Protein AF-A0A0Q8P982-F1 (afdb_monomer_lite)

Sequence (334 aa):
MTGREVDPVRELMERHRTSCEQAVDALEIAAALEDAGLGPAEAARCRHADVFSLAEELYARVPRRPPTAPVPVPPVRWQQRSWQALRSAVRHGLPAAALAGGVAVLPPVARGPLAVLCGGWLAWAAARPDGASAPDGTVLHRAGYGAGVALLVVLPVTTGGPAGAVLGVAVATAVGAVEWTTGWLRQVGWGHLGAARTMADFRARMWPALPVASALHLLATAGLGLTGLLLLTAVGPRPGGGLLYEAVHRATGPQWAGQAALALLLLPATVLLRCGRATPAVAGLLAAGTAGLLLTAAARYRPETAQLLACGSAAALLLPYAWLVLGRPGAHRR

Foldseek 3Di:
DDPPPDQLLVVVCVVCVVQLQQDPDLLSQLLVCVVVVDWCVNCVVNVHRTSSRSSNVSNVPHHHDHDPPDDPPPPCDPVNLLVQLQVQLCQQLVLLVVLLVCLVPPDPVVSVVSLVVSLQSQLVSQLDDPDPDDDDPLSVLSSLLSNLLSLLLSLLSNQVPNLSSQLSSLLSSLVSLLSSLLVVLLVQLVVLLVVDPDLVSSLVSSQVSLVVSLVSSLVSSVVSSLVSLLVVQVPDDDPPDDSSVNSVVVHDPLSSLLSSLQSLLSNLLVLCSLLVVSVLSSCLSNQLSVQLVCCCPPVVDRSSNSSNVSSNVSSVVSSVVSSVSSSRSSSNPD

Structure (mmCIF, N/CA/C/O backbone):
data_AF-A0A0Q8P982-F1
#
_entry.id   AF-A0A0Q8P982-F1
#
loop_
_atom_site.group_PDB
_atom_site.id
_atom_site.type_symbol
_atom_site.label_atom_id
_atom_site.label_alt_id
_atom_site.label_comp_id
_atom_site.label_asym_id
_atom_site.label_entity_id
_atom_site.label_seq_id
_atom_site.pdbx_PDB_ins_code
_atom_site.Cartn_x
_atom_site.Cartn_y
_atom_site.Cartn_z
_atom_site.occupancy
_atom_site.B_iso_or_equiv
_atom_site.auth_seq_id
_atom_site.auth_comp_id
_atom_site.auth_asym_id
_atom_site.auth_atom_id
_atom_site.pdbx_PDB_model_num
ATOM 1 N N . MET A 1 1 ? -48.005 17.805 34.530 1.00 39.31 1 MET A N 1
ATOM 2 C CA . MET A 1 1 ? -47.454 16.681 33.744 1.00 39.31 1 MET A CA 1
ATOM 3 C C . MET A 1 1 ? -46.020 17.030 33.388 1.00 39.31 1 MET A C 1
ATOM 5 O O . MET A 1 1 ? -45.777 17.675 32.380 1.00 39.31 1 MET A O 1
ATOM 9 N N . THR A 1 2 ? -45.086 16.733 34.287 1.00 42.59 2 THR A N 1
ATOM 10 C CA . THR A 1 2 ? -43.654 16.967 34.083 1.00 42.59 2 THR A CA 1
ATOM 11 C C . THR A 1 2 ? -43.135 15.917 33.105 1.00 42.59 2 THR A C 1
ATOM 13 O O . THR A 1 2 ? -43.269 14.719 33.349 1.00 42.59 2 THR A O 1
ATOM 16 N N . GLY A 1 3 ? -42.620 16.365 31.958 1.00 43.97 3 GLY A N 1
ATOM 17 C CA . GLY A 1 3 ? -41.983 15.492 30.980 1.00 43.97 3 GLY A CA 1
ATOM 18 C C . GLY A 1 3 ? -40.866 14.717 31.666 1.00 43.97 3 GLY A C 1
ATOM 19 O O . GLY A 1 3 ? -39.972 15.310 32.263 1.00 43.97 3 GLY A O 1
ATOM 20 N N . ARG A 1 4 ? -40.960 13.389 31.645 1.00 51.50 4 ARG A N 1
ATOM 21 C CA . ARG A 1 4 ? -39.899 12.502 32.110 1.00 51.50 4 ARG A CA 1
ATOM 22 C C . ARG A 1 4 ? -38.716 12.741 31.178 1.00 51.50 4 ARG A C 1
ATOM 24 O O . ARG A 1 4 ? -38.740 12.256 30.052 1.00 51.50 4 ARG A O 1
ATOM 31 N N . GLU A 1 5 ? -37.752 13.548 31.609 1.00 60.59 5 GLU A N 1
ATOM 32 C CA . GLU A 1 5 ? -36.465 13.679 30.930 1.00 60.59 5 GLU A CA 1
ATOM 33 C C . GLU A 1 5 ? -35.910 12.257 30.809 1.00 60.59 5 GLU A C 1
ATOM 35 O O . GLU A 1 5 ? -35.624 11.596 31.811 1.00 60.59 5 GLU A O 1
ATOM 40 N N . VAL A 1 6 ? -35.915 11.720 29.590 1.00 70.94 6 VAL A N 1
ATOM 41 C CA . VAL A 1 6 ? -35.346 10.406 29.311 1.00 70.94 6 VAL A CA 1
ATOM 42 C C . VAL A 1 6 ? -33.864 10.527 29.633 1.00 70.94 6 VAL A C 1
ATOM 44 O O . VAL A 1 6 ? -33.207 11.424 29.113 1.00 70.94 6 VAL A O 1
ATOM 47 N N . ASP A 1 7 ? -33.358 9.676 30.529 1.00 84.75 7 ASP A N 1
ATOM 48 C CA . ASP A 1 7 ? -31.933 9.644 30.851 1.00 84.75 7 ASP A CA 1
ATOM 49 C C . ASP A 1 7 ? -31.161 9.353 29.550 1.00 84.75 7 ASP A C 1
ATOM 51 O O . ASP A 1 7 ? -31.282 8.242 29.017 1.00 84.75 7 ASP A O 1
ATOM 55 N N . PRO A 1 8 ? -30.400 10.325 29.013 1.00 83.62 8 PRO A N 1
ATOM 56 C CA . PRO A 1 8 ? -29.735 10.178 27.722 1.00 83.62 8 PRO A CA 1
ATOM 57 C C . PRO A 1 8 ? -28.730 9.022 27.736 1.00 83.62 8 PRO A C 1
ATOM 59 O O . PRO A 1 8 ? -28.535 8.363 26.715 1.00 83.62 8 PRO A O 1
ATOM 62 N N . VAL A 1 9 ? -28.148 8.707 28.900 1.00 83.62 9 VAL A N 1
ATOM 63 C CA . VAL A 1 9 ? -27.255 7.554 29.061 1.00 83.62 9 VAL A CA 1
ATOM 64 C C . VAL A 1 9 ? -28.033 6.256 28.890 1.00 83.62 9 VAL A C 1
ATOM 66 O O . VAL A 1 9 ? -27.559 5.333 28.233 1.00 83.62 9 VAL A O 1
ATOM 69 N N . ARG A 1 10 ? -29.250 6.177 29.429 1.00 83.88 10 ARG A N 1
ATOM 70 C CA . ARG A 1 10 ? -30.088 4.977 29.346 1.00 83.88 10 ARG A CA 1
ATOM 71 C C . ARG A 1 10 ? -30.563 4.694 27.922 1.00 83.88 10 ARG A C 1
ATOM 73 O O . ARG A 1 10 ? -30.537 3.540 27.502 1.00 83.88 10 ARG A O 1
ATOM 80 N N . GLU A 1 11 ? -30.930 5.725 27.165 1.00 85.38 11 GLU A N 1
ATOM 81 C CA . GLU A 1 11 ? -31.255 5.581 25.738 1.00 85.38 11 GLU A CA 1
ATOM 82 C C . GLU A 1 11 ? -30.038 5.080 24.939 1.00 85.38 11 GLU A C 1
ATOM 84 O O . GLU A 1 11 ? -30.149 4.177 24.104 1.00 85.38 11 GLU A O 1
ATOM 89 N N . LEU A 1 12 ? -28.849 5.611 25.243 1.00 84.69 12 LEU A N 1
ATOM 90 C CA . LEU A 1 12 ? -27.596 5.187 24.622 1.00 84.69 12 LEU A CA 1
ATOM 91 C C . LEU A 1 12 ? -27.231 3.736 24.987 1.00 84.69 12 LEU A C 1
ATOM 93 O O . LEU A 1 12 ? -26.812 2.970 24.117 1.00 84.69 12 LEU A O 1
ATOM 97 N N . MET A 1 13 ? -27.441 3.342 26.250 1.00 85.00 13 MET A N 1
ATOM 98 C CA . MET A 1 13 ? -27.275 1.965 26.728 1.00 85.00 13 MET A CA 1
ATOM 99 C C . MET A 1 13 ? -28.175 1.002 25.965 1.00 85.00 13 MET A C 1
ATOM 101 O O . MET A 1 13 ? -27.724 -0.081 25.616 1.00 85.00 13 MET A O 1
ATOM 105 N N . GLU A 1 14 ? -29.434 1.366 25.712 1.00 83.69 14 GLU A N 1
ATOM 106 C CA . GLU A 1 14 ? -30.373 0.516 24.975 1.00 83.69 14 GLU A CA 1
ATOM 107 C C . GLU A 1 14 ? -29.972 0.388 23.502 1.00 83.69 14 GLU A C 1
ATOM 109 O O . GLU A 1 14 ? -29.945 -0.722 22.966 1.00 83.69 14 GLU A O 1
ATOM 114 N N . ARG A 1 15 ? -29.567 1.494 22.865 1.00 84.31 15 ARG A N 1
ATOM 115 C CA . ARG A 1 15 ? -29.146 1.514 21.455 1.00 84.31 15 ARG A CA 1
ATOM 116 C C . ARG A 1 15 ? -27.838 0.758 21.203 1.00 84.31 15 ARG A C 1
ATOM 118 O O . ARG A 1 15 ? -27.705 0.102 20.174 1.00 84.31 15 ARG A O 1
ATOM 125 N N . HIS A 1 16 ? -26.892 0.815 22.142 1.00 82.94 16 HIS A N 1
ATOM 126 C CA . HIS A 1 16 ? -25.577 0.163 22.043 1.00 82.94 16 HIS A CA 1
ATOM 127 C C . HIS A 1 16 ? -25.424 -1.024 23.001 1.00 82.94 16 HIS A C 1
ATOM 129 O O . HIS A 1 16 ? -24.305 -1.418 23.344 1.00 82.94 16 HIS A O 1
ATOM 135 N N . ARG A 1 17 ? -26.548 -1.620 23.421 1.00 82.31 17 ARG A N 1
ATOM 136 C CA . ARG A 1 17 ? -26.588 -2.675 24.438 1.00 82.31 17 ARG A CA 1
ATOM 137 C C . ARG A 1 17 ? -25.714 -3.863 24.078 1.00 82.31 17 ARG A C 1
ATOM 139 O O . ARG A 1 17 ? -24.930 -4.306 24.906 1.00 82.31 17 ARG A O 1
ATOM 146 N N . THR A 1 18 ? -25.818 -4.342 22.841 1.00 79.75 18 THR A N 1
ATOM 147 C CA . THR A 1 18 ? -25.052 -5.495 22.355 1.00 79.75 18 THR A CA 1
ATOM 148 C C . THR A 1 18 ? -23.550 -5.235 22.428 1.00 79.75 18 THR A C 1
ATOM 150 O O . THR A 1 18 ? -22.818 -6.065 22.959 1.00 79.75 18 THR A O 1
ATOM 153 N N . SER A 1 19 ? -23.096 -4.060 21.979 1.00 76.38 19 SER A N 1
ATOM 154 C CA . SER A 1 19 ? -21.684 -3.670 22.047 1.00 76.38 19 SER A CA 1
ATOM 155 C C . SER A 1 19 ? -21.202 -3.519 23.488 1.00 76.38 19 SER A C 1
ATOM 157 O O . SER A 1 19 ? -20.093 -3.932 23.805 1.00 76.38 19 SER A O 1
ATOM 159 N N . CYS A 1 20 ? -22.037 -2.971 24.378 1.00 80.06 20 CYS A N 1
ATOM 160 C CA . CYS A 1 20 ? -21.714 -2.880 25.797 1.00 80.06 20 CYS A CA 1
ATOM 161 C C . CYS A 1 20 ? -21.606 -4.281 26.416 1.00 80.06 20 CYS A C 1
ATOM 163 O O . CYS A 1 20 ? -20.555 -4.634 26.934 1.00 80.06 20 CYS A O 1
ATOM 165 N N . GLU A 1 21 ? -22.639 -5.119 26.331 1.00 84.38 21 GLU A N 1
ATOM 166 C CA . GLU A 1 21 ? -22.638 -6.456 26.944 1.00 84.38 21 GLU A CA 1
ATOM 167 C C . GLU A 1 21 ? -21.429 -7.306 26.511 1.00 84.38 21 GLU A C 1
ATOM 169 O O . GLU A 1 21 ? -20.895 -8.053 27.330 1.00 84.38 21 GLU A O 1
ATOM 174 N N . GLN A 1 22 ? -20.958 -7.151 25.270 1.00 77.69 22 GLN A N 1
ATOM 175 C CA . GLN A 1 22 ? -19.815 -7.888 24.721 1.00 77.69 22 GLN A CA 1
ATOM 176 C C . GLN A 1 22 ? -18.438 -7.296 25.070 1.00 77.69 22 GLN A C 1
ATOM 178 O O . GLN A 1 22 ? -17.441 -8.003 24.925 1.00 77.69 22 GLN A O 1
ATOM 183 N N . ALA A 1 23 ? -18.370 -6.035 25.508 1.00 75.81 23 ALA A N 1
ATOM 184 C CA . ALA A 1 23 ? -17.110 -5.327 25.717 1.00 75.81 23 ALA A CA 1
ATOM 185 C C . ALA A 1 23 ? -16.319 -5.853 26.926 1.00 75.81 23 ALA A C 1
ATOM 187 O O . ALA A 1 23 ? -16.872 -6.047 28.013 1.00 75.81 23 ALA A O 1
ATOM 188 N N . VAL A 1 24 ? -15.009 -6.019 26.738 1.00 67.50 24 VAL A N 1
ATOM 189 C CA . VAL A 1 24 ? -14.053 -6.486 27.757 1.00 67.50 24 VAL A CA 1
ATOM 190 C C . VAL A 1 24 ? -13.532 -5.334 28.626 1.00 67.50 24 VAL A C 1
ATOM 192 O O . VAL A 1 24 ? -13.182 -5.557 29.781 1.00 67.50 24 VAL A O 1
ATOM 195 N N . ASP A 1 25 ? -13.523 -4.099 28.115 1.00 76.00 25 ASP A N 1
ATOM 196 C CA . ASP A 1 25 ? -13.225 -2.887 28.889 1.00 76.00 25 ASP A CA 1
ATOM 197 C C . ASP A 1 25 ? -13.968 -1.644 28.367 1.00 76.00 25 ASP A C 1
ATOM 199 O O . ASP A 1 25 ? -14.634 -1.667 27.329 1.00 76.00 25 ASP A O 1
ATOM 203 N N . ALA A 1 26 ? -13.856 -0.535 29.104 1.00 82.12 26 ALA A N 1
ATOM 204 C CA . ALA A 1 26 ? -14.471 0.742 28.746 1.00 82.12 26 ALA A CA 1
ATOM 205 C C . ALA A 1 26 ? -13.938 1.331 27.426 1.00 82.12 26 ALA A C 1
ATOM 207 O O . ALA A 1 26 ? -14.656 2.047 26.731 1.00 82.12 26 ALA A O 1
ATOM 208 N N . LEU A 1 27 ? -12.704 1.014 27.027 1.00 78.50 27 LEU A N 1
ATOM 209 C CA . LEU A 1 27 ? -12.108 1.546 25.803 1.00 78.50 27 LEU A CA 1
ATOM 210 C C . LEU A 1 27 ? -12.767 0.947 24.547 1.00 78.50 27 LEU A C 1
ATOM 212 O O . LEU A 1 27 ? -12.874 1.626 23.525 1.00 78.50 27 LEU A O 1
ATOM 216 N N . GLU A 1 28 ? -13.254 -0.295 24.625 1.00 77.12 28 GLU A N 1
ATOM 217 C CA . GLU A 1 28 ? -14.048 -0.927 23.560 1.00 77.12 28 GLU A CA 1
ATOM 218 C C . GLU A 1 28 ? -15.406 -0.262 23.371 1.00 77.12 28 GLU A C 1
ATOM 220 O O . GLU A 1 28 ? -15.819 -0.019 22.235 1.00 77.12 28 GLU A O 1
ATOM 225 N N . ILE A 1 29 ? -16.073 0.090 24.472 1.00 81.56 29 ILE A N 1
ATOM 226 C CA . ILE A 1 29 ? -17.320 0.852 24.404 1.00 81.56 29 ILE A CA 1
ATOM 227 C C . ILE A 1 29 ? -17.035 2.223 23.789 1.00 81.56 29 ILE A C 1
ATOM 229 O O . ILE A 1 29 ? -17.709 2.598 22.837 1.00 81.56 29 ILE A O 1
ATOM 233 N N . ALA A 1 30 ? -15.994 2.930 24.242 1.00 83.75 30 ALA A N 1
ATOM 234 C CA . ALA A 1 30 ? -15.620 4.233 23.689 1.00 83.75 30 ALA A CA 1
ATOM 235 C C . ALA A 1 30 ? -15.372 4.171 22.171 1.00 83.75 30 ALA A C 1
ATOM 237 O O . ALA A 1 30 ? -15.898 4.995 21.426 1.00 83.75 30 ALA A O 1
ATOM 238 N N . ALA A 1 31 ? -14.635 3.161 21.698 1.00 77.56 31 ALA A N 1
ATOM 239 C CA . ALA A 1 31 ? -14.379 2.967 20.273 1.00 77.56 31 ALA A CA 1
ATOM 240 C C . ALA A 1 31 ? -15.662 2.665 19.477 1.00 77.56 31 ALA A C 1
ATOM 242 O O . ALA A 1 31 ? -15.841 3.196 18.382 1.00 77.56 31 ALA A O 1
ATOM 243 N N . ALA A 1 32 ? -16.568 1.846 20.024 1.00 80.50 32 ALA A N 1
ATOM 244 C CA . ALA A 1 32 ? -17.851 1.548 19.389 1.00 80.50 32 ALA A CA 1
ATOM 245 C C . ALA A 1 32 ? -18.756 2.788 19.295 1.00 80.50 32 ALA A C 1
ATOM 247 O O . ALA A 1 32 ? -19.458 2.961 18.299 1.00 80.50 32 ALA A O 1
ATOM 248 N N . LEU A 1 33 ? -18.720 3.661 20.306 1.00 85.00 33 LEU A N 1
ATOM 249 C CA . LEU A 1 33 ? -19.447 4.928 20.288 1.00 85.00 33 LEU A CA 1
ATOM 250 C C . LEU A 1 33 ? -18.863 5.899 19.248 1.00 85.00 33 LEU A C 1
ATOM 252 O O . LEU A 1 33 ? -19.620 6.487 18.478 1.00 85.00 33 LEU A O 1
ATOM 256 N N . GLU A 1 34 ? -17.535 6.022 19.154 1.00 83.62 34 GLU A N 1
ATOM 257 C CA . GLU A 1 34 ? -16.885 6.848 18.123 1.00 83.62 34 GLU A CA 1
ATOM 258 C C . GLU A 1 34 ? -17.173 6.344 16.698 1.00 83.62 34 GLU A C 1
ATOM 260 O O . GLU A 1 34 ? -17.420 7.144 15.795 1.00 83.62 34 GLU A O 1
ATOM 265 N N . ASP A 1 35 ? -17.177 5.023 16.476 1.00 80.88 35 ASP A N 1
ATOM 266 C CA . ASP A 1 35 ? -17.542 4.427 15.182 1.00 80.88 35 ASP A CA 1
ATOM 267 C C . ASP A 1 35 ? -19.020 4.668 14.828 1.00 80.88 35 ASP A C 1
ATOM 269 O O . ASP A 1 35 ? -19.357 4.776 13.647 1.00 80.88 35 ASP A O 1
ATOM 273 N N . ALA A 1 36 ? -19.884 4.820 15.835 1.00 80.88 36 ALA A N 1
ATOM 274 C CA . ALA A 1 36 ? -21.269 5.259 15.671 1.00 80.88 36 ALA A CA 1
ATOM 275 C C . ALA A 1 36 ? -21.411 6.783 15.471 1.00 80.88 36 ALA A C 1
ATOM 277 O O . ALA A 1 36 ? -22.526 7.276 15.299 1.00 80.88 36 ALA A O 1
ATOM 278 N N . GLY A 1 37 ? -20.300 7.528 15.465 1.00 83.19 37 GLY A N 1
ATOM 279 C CA . GLY A 1 37 ? -20.264 8.972 15.235 1.00 83.19 37 GLY A CA 1
ATOM 280 C C . GLY A 1 37 ? -20.455 9.829 16.487 1.00 83.19 37 GLY A C 1
ATOM 281 O O . GLY A 1 37 ? -20.679 11.030 16.353 1.00 83.19 37 GLY A O 1
ATOM 282 N N . LEU A 1 38 ? -20.374 9.253 17.692 1.00 85.62 38 LEU A N 1
ATOM 283 C CA . LEU A 1 38 ? -20.500 10.002 18.946 1.00 85.62 38 LEU A CA 1
ATOM 284 C C . LEU A 1 38 ? -19.170 10.677 19.299 1.00 85.62 38 LEU A C 1
ATOM 286 O O . LEU A 1 38 ? -18.131 10.020 19.374 1.00 85.62 38 LEU A O 1
ATOM 290 N N . GLY A 1 39 ? -19.208 11.991 19.526 1.00 84.06 39 GLY A N 1
ATOM 291 C CA . GLY A 1 39 ? -18.046 12.794 19.894 1.00 84.06 39 GLY A CA 1
ATOM 292 C C . GLY A 1 39 ? -18.167 13.462 21.271 1.00 84.06 39 GLY A C 1
ATOM 293 O O . GLY A 1 39 ? -19.077 13.163 22.049 1.00 84.06 39 GLY A O 1
ATOM 294 N N . PRO A 1 40 ? -17.257 14.403 21.593 1.00 82.88 40 PRO A N 1
ATOM 295 C CA . PRO A 1 40 ? -17.260 15.125 22.868 1.00 82.88 40 PRO A CA 1
ATOM 296 C C . PRO A 1 40 ? -18.552 15.912 23.126 1.00 82.88 40 PRO A C 1
ATOM 298 O O . PRO A 1 40 ? -18.988 16.021 24.268 1.00 82.88 40 PRO A O 1
ATOM 301 N N . ALA A 1 41 ? -19.193 16.435 22.075 1.00 83.56 41 ALA A N 1
ATOM 302 C CA . ALA A 1 41 ? -20.458 17.157 22.197 1.00 83.56 41 ALA A CA 1
ATOM 303 C C . ALA A 1 41 ? -21.603 16.226 22.629 1.00 83.56 41 ALA A C 1
ATOM 305 O O . ALA A 1 41 ? -22.425 16.589 23.467 1.00 83.56 41 ALA A O 1
ATOM 306 N N . GLU A 1 42 ? -21.655 15.009 22.092 1.00 86.25 42 GLU A N 1
ATOM 307 C CA . GLU A 1 42 ? -22.640 13.987 22.453 1.00 86.25 42 GLU A CA 1
ATOM 308 C C . GLU A 1 42 ? -22.375 13.431 23.859 1.00 86.25 42 GLU A C 1
ATOM 310 O O . GLU A 1 42 ? -23.319 13.235 24.627 1.00 86.25 42 GLU A O 1
ATOM 315 N N . ALA A 1 43 ? -21.104 13.271 24.240 1.00 85.25 43 ALA A N 1
ATOM 316 C CA . ALA A 1 43 ? -20.728 12.928 25.610 1.00 85.25 43 ALA A CA 1
ATOM 317 C C . ALA A 1 43 ? -21.155 14.014 26.613 1.00 85.25 43 ALA A C 1
ATOM 319 O O . ALA A 1 43 ? -21.742 13.699 27.651 1.00 85.25 43 ALA A O 1
ATOM 320 N N . ALA A 1 44 ? -20.973 15.291 26.265 1.00 87.38 44 ALA A N 1
ATOM 321 C CA . ALA A 1 44 ? -21.414 16.415 27.087 1.00 87.38 44 ALA A CA 1
ATOM 322 C C . ALA A 1 44 ? -22.944 16.459 27.254 1.00 87.38 44 ALA A C 1
ATOM 324 O O . ALA A 1 44 ? -23.427 16.761 28.345 1.00 87.38 44 ALA A O 1
ATOM 325 N N . ARG A 1 45 ? -23.725 16.080 26.225 1.00 86.75 45 ARG A N 1
ATOM 326 C CA . ARG A 1 45 ? -25.192 15.908 26.345 1.00 86.75 45 ARG A CA 1
ATOM 327 C C . ARG A 1 45 ? -25.568 14.807 27.337 1.00 86.75 45 ARG A C 1
ATOM 329 O O . ARG A 1 45 ? -26.573 14.925 28.028 1.00 86.75 45 ARG A O 1
ATOM 336 N N . CYS A 1 46 ? -24.729 13.782 27.451 1.00 83.81 46 CYS A N 1
ATOM 337 C CA . CYS A 1 46 ? -24.843 12.744 28.472 1.00 83.81 46 CYS A CA 1
ATOM 338 C C . CYS A 1 46 ? -24.237 13.162 29.826 1.00 83.81 46 CYS A C 1
ATOM 340 O O . CYS A 1 46 ? -24.126 12.324 30.712 1.00 83.81 46 CYS A O 1
ATOM 342 N N . ARG A 1 47 ? -23.838 14.432 30.010 1.00 88.19 47 ARG A N 1
ATOM 343 C CA . ARG A 1 47 ? -23.177 14.977 31.215 1.00 88.19 47 ARG A CA 1
ATOM 344 C C . ARG A 1 47 ? -21.822 14.339 31.548 1.00 88.19 47 ARG A C 1
ATOM 346 O O . ARG A 1 47 ? -21.439 14.278 32.711 1.00 88.19 47 ARG A O 1
ATOM 353 N N . HIS A 1 48 ? -21.088 13.896 30.531 1.00 87.88 48 HIS A N 1
ATOM 354 C CA . HIS A 1 48 ? -19.744 13.333 30.669 1.00 87.88 48 HIS A CA 1
ATOM 355 C C . HIS A 1 48 ? -18.708 14.220 29.973 1.00 87.88 48 HIS A C 1
ATOM 357 O O . HIS A 1 48 ? -19.005 14.851 28.960 1.00 87.88 48 HIS A O 1
ATOM 363 N N . ALA A 1 49 ? -17.491 14.280 30.524 1.00 82.81 49 ALA A N 1
ATOM 364 C CA . ALA A 1 49 ? -16.428 15.150 30.013 1.00 82.81 49 ALA A CA 1
ATOM 365 C C . ALA A 1 49 ? -15.939 14.728 28.616 1.00 82.81 49 ALA A C 1
ATOM 367 O O . ALA A 1 49 ? -15.623 15.573 27.780 1.00 82.81 49 ALA A O 1
ATOM 368 N N . ASP A 1 50 ? -15.897 13.422 28.359 1.00 84.38 50 ASP A N 1
ATOM 369 C CA . ASP A 1 50 ? -15.519 12.838 27.080 1.00 84.38 50 ASP A CA 1
ATOM 370 C C . ASP A 1 50 ? -16.215 11.486 26.841 1.00 84.38 50 ASP A C 1
ATOM 372 O O . ASP A 1 50 ? -16.874 10.916 27.717 1.00 84.38 50 ASP A O 1
ATOM 376 N N . VAL A 1 51 ? -16.076 10.974 25.613 1.00 84.50 51 VAL A N 1
ATOM 377 C CA . VAL A 1 51 ? -16.631 9.675 25.189 1.00 84.50 51 VAL A CA 1
ATOM 378 C C . VAL A 1 51 ? -16.066 8.526 26.029 1.00 84.50 51 VAL A C 1
ATOM 380 O O . VAL A 1 51 ? -16.747 7.526 26.234 1.00 84.50 51 VAL A O 1
ATOM 383 N N . PHE A 1 52 ? -14.846 8.672 26.552 1.00 83.25 52 PHE A N 1
ATOM 384 C CA . PHE A 1 52 ? -14.226 7.675 27.417 1.00 83.25 52 PHE A CA 1
ATOM 385 C C . PHE A 1 52 ? -14.907 7.605 28.788 1.00 83.25 52 PHE A C 1
ATOM 387 O O . PHE A 1 52 ? -15.284 6.523 29.216 1.00 83.25 52 PHE A O 1
ATOM 394 N N . SER A 1 53 ? -15.143 8.745 29.434 1.00 82.88 53 SER A N 1
ATOM 395 C CA . SER A 1 53 ? -15.852 8.830 30.715 1.00 82.88 53 SER A CA 1
ATOM 396 C C . SER A 1 53 ? -17.267 8.268 30.574 1.00 82.88 53 SER A C 1
ATOM 398 O O . SER A 1 53 ? -17.722 7.496 31.415 1.00 82.88 53 SER A O 1
ATOM 400 N N . LEU A 1 54 ? -17.955 8.606 29.474 1.00 87.50 54 LEU A N 1
ATOM 401 C CA . LEU A 1 54 ? -19.258 8.023 29.141 1.00 87.50 54 LEU A CA 1
ATOM 402 C C . LEU A 1 54 ? -19.160 6.501 28.996 1.00 87.50 54 LEU A C 1
ATOM 404 O O . LEU A 1 54 ? -19.993 5.763 29.512 1.00 87.50 54 LEU A O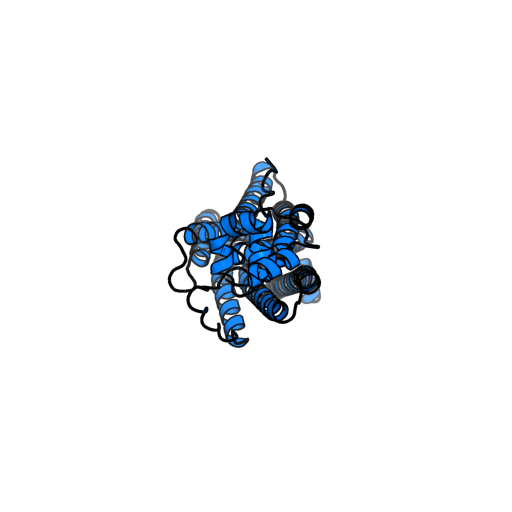 1
ATOM 408 N N . ALA A 1 55 ? -18.124 6.015 28.322 1.00 87.12 55 ALA A N 1
ATOM 409 C CA . ALA A 1 55 ? -17.884 4.595 28.156 1.00 87.12 55 ALA A CA 1
ATOM 410 C C . ALA A 1 55 ? -17.538 3.873 29.469 1.00 87.12 55 ALA A C 1
ATOM 412 O O . ALA A 1 55 ? -17.986 2.744 29.651 1.00 87.12 55 ALA A O 1
ATOM 413 N N . GLU A 1 56 ? -16.812 4.499 30.399 1.00 85.88 56 GLU A N 1
ATOM 414 C CA . GLU A 1 56 ? -16.581 3.965 31.748 1.00 85.88 56 GLU A CA 1
ATOM 415 C C . GLU A 1 56 ? -17.890 3.835 32.531 1.00 85.88 56 GLU A C 1
ATOM 417 O O . GLU A 1 56 ? -18.140 2.792 33.139 1.00 85.88 56 GLU A O 1
ATOM 422 N N . GLU A 1 57 ? -18.773 4.834 32.454 1.00 88.81 57 GLU A N 1
ATOM 423 C CA . GLU A 1 57 ? -20.099 4.756 33.072 1.00 88.81 57 GLU A CA 1
ATOM 424 C C . GLU A 1 57 ? -20.947 3.631 32.454 1.00 88.81 57 GLU A C 1
ATOM 426 O O . GLU A 1 57 ? -21.536 2.816 33.172 1.00 88.81 57 GLU A O 1
ATOM 431 N N . LEU A 1 58 ? -20.971 3.518 31.124 1.00 86.69 58 LEU A N 1
ATOM 432 C CA . LEU A 1 58 ? -21.657 2.424 30.429 1.00 86.69 58 LEU A CA 1
ATOM 433 C C . LEU A 1 58 ? -21.051 1.061 30.776 1.00 86.69 58 LEU A C 1
ATOM 435 O O . LEU A 1 58 ? -21.789 0.080 30.907 1.00 86.69 58 LEU A O 1
ATOM 439 N N . TYR A 1 59 ? -19.726 0.986 30.931 1.00 84.31 59 TYR A N 1
ATOM 440 C CA . TYR A 1 59 ? -19.002 -0.213 31.348 1.00 84.31 59 TYR A CA 1
ATOM 441 C C . TYR A 1 59 ? -19.395 -0.633 32.771 1.00 84.31 59 TYR A C 1
ATOM 443 O O . TYR A 1 59 ? -19.688 -1.804 33.005 1.00 84.31 59 TYR A O 1
ATOM 451 N N . ALA A 1 60 ? -19.510 0.322 33.694 1.00 87.44 60 ALA A N 1
ATOM 452 C CA . ALA A 1 60 ? -19.934 0.069 35.067 1.00 87.44 60 ALA A CA 1
ATOM 453 C C . ALA A 1 60 ? -21.417 -0.340 35.182 1.00 87.44 60 ALA A C 1
ATOM 455 O O . ALA A 1 60 ? -21.769 -1.125 36.061 1.00 87.44 60 ALA A O 1
ATOM 456 N N . ARG A 1 61 ? -22.296 0.174 34.306 1.00 87.44 61 ARG A N 1
ATOM 457 C CA . ARG A 1 61 ? -23.758 -0.008 34.417 1.00 87.44 61 ARG A CA 1
ATOM 458 C C . ARG A 1 61 ? -24.330 -1.226 33.684 1.00 87.44 61 ARG A C 1
ATOM 460 O O . ARG A 1 61 ? -25.318 -1.787 34.156 1.00 87.44 61 ARG A O 1
ATOM 467 N N . VAL A 1 62 ? -23.786 -1.637 32.530 1.00 84.12 62 VAL A N 1
ATOM 468 C CA . VAL A 1 62 ? -24.320 -2.807 31.790 1.00 84.12 62 VAL A CA 1
ATOM 469 C C . VAL A 1 62 ? -23.679 -4.117 32.307 1.00 84.12 62 VAL A C 1
ATOM 471 O O . VAL A 1 62 ? -22.453 -4.204 32.400 1.00 84.12 62 VAL A O 1
ATOM 474 N N . PRO A 1 63 ? -24.451 -5.168 32.641 1.00 78.44 63 PRO A N 1
ATOM 475 C CA . PRO A 1 63 ? -23.886 -6.469 33.005 1.00 78.44 63 PRO A CA 1
ATOM 476 C C . PRO A 1 63 ? -23.076 -7.059 31.845 1.00 78.44 63 PRO A C 1
ATOM 478 O O . PRO A 1 63 ? -23.589 -7.187 30.734 1.00 78.44 63 PRO A O 1
ATOM 481 N N . ARG A 1 64 ? -21.811 -7.418 32.086 1.00 78.31 64 ARG A N 1
ATOM 482 C CA . ARG A 1 64 ? -20.935 -7.961 31.040 1.00 78.31 64 ARG A CA 1
ATOM 483 C C . ARG A 1 64 ? -21.254 -9.428 30.755 1.00 78.31 64 ARG A C 1
ATOM 485 O O . ARG A 1 64 ? -21.343 -10.251 31.664 1.00 78.31 64 ARG A O 1
ATOM 492 N N . ARG A 1 65 ? -21.381 -9.751 29.473 1.00 74.62 65 ARG A N 1
ATOM 493 C CA . ARG A 1 65 ? -21.434 -11.103 28.910 1.00 74.62 65 ARG A CA 1
ATOM 494 C C . ARG A 1 65 ? -20.474 -11.152 27.723 1.00 74.62 65 ARG A C 1
ATOM 496 O O . ARG A 1 65 ? -20.928 -11.283 26.582 1.00 74.62 65 ARG A O 1
ATOM 503 N N . PRO A 1 66 ? -19.160 -10.993 27.966 1.00 64.00 66 PRO A N 1
ATOM 504 C CA . PRO A 1 66 ? -18.204 -11.073 26.883 1.00 64.00 66 PRO A CA 1
ATOM 505 C C . PRO A 1 66 ? -18.361 -12.455 2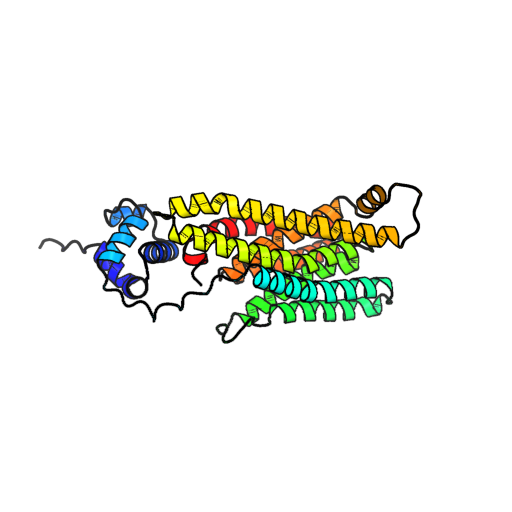6.232 1.00 64.00 66 PRO A C 1
ATOM 507 O O . PRO A 1 66 ? -18.500 -13.451 26.957 1.00 64.00 66 PRO A O 1
ATOM 510 N N . PRO A 1 67 ? -18.389 -12.548 24.889 1.00 61.50 67 PRO A N 1
ATOM 511 C CA . PRO A 1 67 ? -18.269 -13.842 24.233 1.00 61.50 67 PRO A CA 1
ATOM 512 C C . PRO A 1 67 ? -17.017 -14.526 24.788 1.00 61.50 67 PRO A C 1
ATOM 514 O O . PRO A 1 67 ? -16.039 -13.839 25.090 1.00 61.50 67 PRO A O 1
ATOM 517 N N . THR A 1 68 ? -17.098 -15.845 24.996 1.00 54.72 68 THR A N 1
ATOM 518 C CA . THR A 1 68 ? -16.087 -16.699 25.640 1.00 54.72 68 THR A CA 1
ATOM 519 C C . THR A 1 68 ? -14.692 -16.112 25.472 1.00 54.72 68 THR A C 1
ATOM 521 O O . THR A 1 68 ? -14.261 -15.947 24.330 1.00 54.72 68 THR A O 1
ATOM 524 N N . ALA A 1 69 ? -14.057 -15.731 26.592 1.00 51.41 69 ALA A N 1
ATOM 525 C CA . ALA A 1 69 ? -12.846 -14.914 26.606 1.00 51.41 69 ALA A CA 1
ATOM 526 C C . ALA A 1 69 ? -11.900 -15.331 25.468 1.00 51.41 69 ALA A C 1
ATOM 528 O O . ALA A 1 69 ? -11.575 -16.523 25.380 1.00 5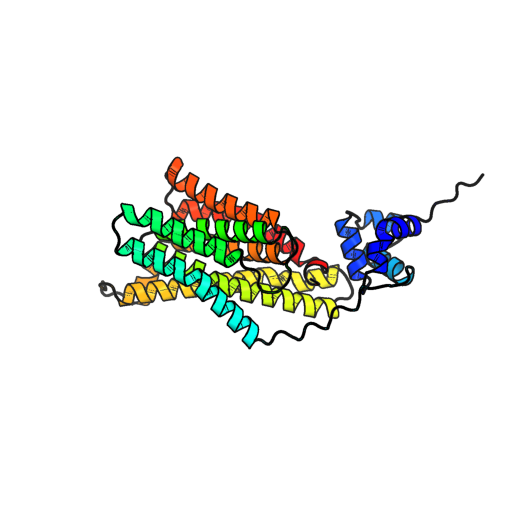1.41 69 ALA A O 1
ATOM 529 N N . PRO A 1 70 ? -11.492 -14.405 24.578 1.00 51.81 70 PRO A N 1
ATOM 530 C CA . PRO A 1 70 ? -10.573 -14.751 23.509 1.00 51.81 70 PRO A CA 1
ATOM 531 C C . PRO A 1 70 ? -9.342 -15.390 24.147 1.00 51.81 70 PRO A C 1
ATOM 533 O O . PRO A 1 70 ? -8.743 -14.824 25.064 1.00 51.81 70 PRO A O 1
ATOM 536 N N . VAL A 1 71 ? -9.021 -16.610 23.707 1.00 49.22 71 VAL A N 1
ATOM 537 C CA . VAL A 1 71 ? -7.854 -17.359 24.182 1.00 49.22 71 VAL A CA 1
ATOM 538 C C . VAL A 1 71 ? -6.656 -16.409 24.138 1.00 49.22 71 VAL A C 1
ATOM 540 O O . VAL A 1 71 ? -6.453 -15.791 23.088 1.00 49.22 71 VAL A O 1
ATOM 543 N N . PRO A 1 72 ? -5.880 -16.261 25.232 1.00 49.09 72 PRO A N 1
ATOM 544 C CA . PRO A 1 72 ? -4.694 -15.419 25.231 1.00 49.09 72 PRO A CA 1
ATOM 545 C C . PRO A 1 72 ? -3.848 -15.781 24.015 1.00 49.09 72 PRO A C 1
ATOM 547 O O . PRO A 1 72 ? -3.351 -16.904 23.923 1.00 49.09 72 PRO A O 1
ATOM 550 N N . VAL A 1 73 ? -3.741 -14.869 23.045 1.00 55.47 73 VAL A N 1
ATOM 551 C CA . VAL A 1 73 ? -2.916 -15.120 21.865 1.00 55.47 73 VAL A CA 1
ATOM 552 C C . VAL A 1 73 ? -1.487 -15.194 22.392 1.00 55.47 73 VAL A C 1
ATOM 554 O O . VAL A 1 73 ? -0.997 -14.194 22.929 1.00 55.47 73 VAL A O 1
ATOM 557 N N . PRO A 1 74 ? -0.819 -16.358 22.320 1.00 56.50 74 PRO A N 1
ATOM 558 C CA . PRO A 1 74 ? 0.526 -16.478 22.851 1.00 56.50 74 PRO A CA 1
ATOM 559 C C . PRO A 1 74 ? 1.413 -15.435 22.163 1.00 56.50 74 PRO A C 1
ATOM 561 O O . PRO A 1 74 ? 1.236 -15.185 20.963 1.00 56.50 74 PRO A O 1
ATOM 564 N N . PRO A 1 75 ? 2.359 -14.808 22.886 1.00 61.31 75 PRO A N 1
ATOM 565 C CA . PRO A 1 75 ? 3.233 -13.808 22.295 1.00 61.31 75 PRO A CA 1
ATOM 566 C C . PRO A 1 75 ? 3.925 -14.425 21.081 1.00 61.31 75 PRO A C 1
ATOM 568 O O . PRO A 1 75 ? 4.668 -15.403 21.201 1.00 61.31 75 PRO A O 1
ATOM 571 N N . VAL A 1 76 ? 3.652 -13.875 19.894 1.00 66.06 76 VAL A N 1
ATOM 572 C CA . VAL A 1 76 ? 4.247 -14.383 18.658 1.00 66.06 76 VAL A CA 1
ATOM 573 C C . VAL A 1 76 ? 5.752 -14.187 18.772 1.00 66.06 76 VAL A C 1
ATOM 575 O O . VAL A 1 76 ? 6.256 -13.058 18.804 1.00 66.06 76 VAL A O 1
ATOM 578 N N . ARG A 1 77 ? 6.481 -15.304 18.851 1.00 80.00 77 ARG A N 1
ATOM 579 C CA . ARG A 1 77 ? 7.938 -15.287 18.972 1.00 80.00 77 ARG A CA 1
ATOM 580 C C . ARG A 1 77 ? 8.518 -14.505 17.798 1.00 80.00 77 ARG A C 1
ATOM 582 O O . ARG A 1 77 ? 8.074 -14.667 16.661 1.00 80.00 77 ARG A O 1
ATOM 589 N N . TRP A 1 78 ? 9.532 -13.681 18.064 1.00 78.69 78 TRP A N 1
ATOM 590 C CA . TRP A 1 78 ? 10.267 -12.935 17.034 1.00 78.69 78 TRP A CA 1
ATOM 591 C C . TRP A 1 78 ? 10.590 -13.805 15.810 1.00 78.69 78 TRP A C 1
ATOM 593 O O . TRP A 1 78 ? 10.294 -13.432 14.680 1.00 78.69 78 TRP A O 1
ATOM 603 N N . GLN A 1 79 ? 11.096 -15.014 16.060 1.00 84.44 79 GLN A N 1
ATOM 604 C CA . GLN A 1 79 ? 11.462 -15.984 15.033 1.00 84.44 79 GLN A CA 1
ATOM 605 C C . GLN A 1 79 ? 10.293 -16.369 14.112 1.00 84.44 79 GLN A C 1
ATOM 607 O O . GLN A 1 79 ? 10.482 -16.489 12.904 1.00 84.44 79 GLN A O 1
ATOM 612 N N . GLN A 1 80 ? 9.080 -16.519 14.651 1.00 84.69 80 GLN A N 1
ATOM 613 C CA . GLN A 1 80 ? 7.898 -16.864 13.860 1.00 84.69 80 GLN A CA 1
ATOM 614 C C . GLN A 1 80 ? 7.489 -15.712 12.934 1.00 84.69 80 GLN A C 1
ATOM 616 O O . GLN A 1 80 ? 7.157 -15.959 11.775 1.00 84.69 80 GLN A O 1
ATOM 621 N N . ARG A 1 81 ? 7.582 -14.457 13.400 1.00 84.19 81 ARG A N 1
ATOM 622 C CA . ARG A 1 81 ? 7.335 -13.270 12.558 1.00 84.19 81 ARG A CA 1
ATOM 623 C C . ARG A 1 81 ? 8.368 -13.135 11.453 1.00 84.19 81 ARG A C 1
ATOM 625 O O . ARG A 1 81 ? 7.998 -12.932 10.303 1.00 84.19 81 ARG A O 1
ATOM 632 N N . SER A 1 82 ? 9.647 -13.302 11.779 1.00 87.44 82 SER A N 1
ATOM 633 C CA . SER A 1 82 ? 10.724 -13.258 10.785 1.00 87.44 82 SER A CA 1
ATOM 634 C C . SER A 1 82 ? 10.571 -14.361 9.737 1.00 87.44 82 SER A C 1
ATOM 636 O O . SER A 1 82 ? 10.790 -14.125 8.553 1.00 87.44 82 SER A O 1
ATOM 638 N N . TRP A 1 83 ? 10.114 -15.551 10.137 1.00 88.00 83 TRP A N 1
ATOM 639 C CA . TRP A 1 83 ? 9.818 -16.636 9.204 1.00 88.00 83 TRP A CA 1
ATOM 640 C C . TRP A 1 83 ? 8.618 -16.337 8.295 1.00 88.00 83 TRP A C 1
ATOM 642 O O . TRP A 1 83 ? 8.672 -16.601 7.095 1.00 88.00 83 TRP A O 1
ATOM 652 N N . GLN A 1 84 ? 7.542 -15.758 8.832 1.00 87.94 84 GLN A N 1
ATOM 653 C CA . GLN A 1 84 ? 6.389 -15.316 8.035 1.00 87.94 84 GLN A CA 1
ATOM 654 C C . GLN A 1 84 ? 6.782 -14.218 7.038 1.00 87.94 84 GLN A C 1
ATOM 656 O O . GLN A 1 84 ? 6.420 -14.298 5.864 1.00 87.94 84 GLN A O 1
ATOM 661 N N . ALA A 1 85 ? 7.588 -13.253 7.483 1.00 89.38 85 ALA A N 1
ATOM 662 C CA . ALA A 1 85 ? 8.149 -12.199 6.649 1.00 89.38 85 ALA A CA 1
ATOM 663 C C . ALA A 1 85 ? 9.004 -12.773 5.512 1.00 89.38 85 ALA A C 1
ATOM 665 O O . ALA A 1 85 ? 8.797 -12.421 4.354 1.00 89.38 85 ALA A O 1
ATOM 666 N N . LEU A 1 86 ? 9.894 -13.725 5.815 1.00 91.50 86 LEU A N 1
ATOM 667 C CA . LEU A 1 86 ? 10.710 -14.407 4.811 1.00 91.50 86 LEU A CA 1
ATOM 668 C C . LEU A 1 86 ? 9.847 -15.185 3.809 1.00 91.50 86 LEU A C 1
ATOM 670 O O . LEU A 1 86 ? 10.052 -15.079 2.603 1.00 91.50 86 LEU A O 1
ATOM 674 N N . ARG A 1 87 ? 8.838 -15.928 4.278 1.00 90.75 87 ARG A N 1
ATOM 675 C CA . ARG A 1 87 ? 7.898 -16.639 3.395 1.00 90.75 87 ARG A CA 1
ATOM 676 C C . ARG A 1 87 ? 7.142 -15.681 2.481 1.00 90.75 87 ARG A C 1
ATOM 678 O O . ARG A 1 87 ? 6.938 -16.008 1.315 1.00 90.75 87 ARG A O 1
ATOM 685 N N . SER A 1 88 ? 6.732 -14.522 2.992 1.00 88.81 88 SER A N 1
ATOM 686 C CA . SER A 1 88 ? 6.070 -13.4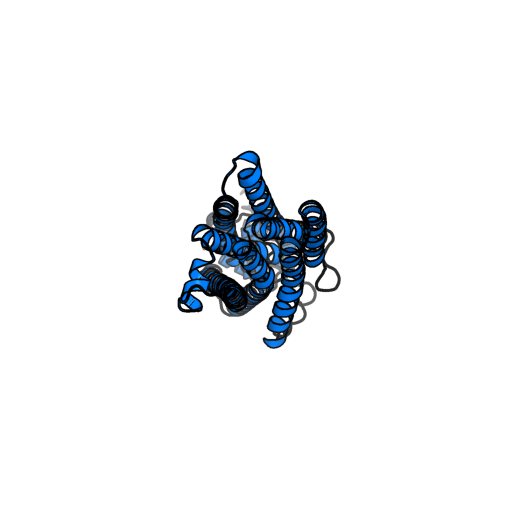90 2.193 1.00 88.81 88 SER A CA 1
ATOM 687 C C . SER A 1 88 ? 7.027 -12.876 1.166 1.00 88.81 88 SER A C 1
ATOM 689 O O . SER A 1 88 ? 6.673 -12.800 -0.011 1.00 88.81 88 SER A O 1
ATOM 691 N N . ALA A 1 89 ? 8.263 -12.562 1.570 1.00 91.88 89 ALA A N 1
ATOM 692 C CA . ALA A 1 89 ? 9.315 -12.065 0.685 1.00 91.88 89 ALA A CA 1
ATOM 693 C C . ALA A 1 89 ? 9.599 -13.039 -0.465 1.00 91.88 89 ALA A C 1
ATOM 695 O O . ALA A 1 89 ? 9.627 -12.630 -1.619 1.00 91.88 89 ALA A O 1
ATOM 696 N N . VAL A 1 90 ? 9.725 -14.338 -0.179 1.00 92.44 90 VAL A N 1
ATOM 697 C CA . VAL A 1 90 ? 9.920 -15.376 -1.204 1.00 92.44 90 VAL A CA 1
ATOM 698 C C . VAL A 1 90 ? 8.693 -15.491 -2.112 1.00 92.44 90 VAL A C 1
ATOM 700 O O . VAL A 1 90 ? 8.832 -15.528 -3.332 1.00 92.44 90 VAL A O 1
ATOM 703 N N . ARG A 1 91 ? 7.480 -15.503 -1.542 1.00 90.25 91 ARG A N 1
ATOM 704 C CA . ARG A 1 91 ? 6.227 -15.663 -2.300 1.00 90.25 91 ARG A CA 1
ATOM 705 C C . ARG A 1 91 ? 6.003 -14.537 -3.315 1.00 90.25 91 ARG A C 1
ATOM 707 O O . ARG A 1 91 ? 5.476 -14.815 -4.390 1.00 90.25 91 ARG A O 1
ATOM 714 N N . HIS A 1 92 ? 6.391 -13.308 -2.975 1.00 88.06 92 HIS A N 1
ATOM 715 C CA . HIS A 1 92 ? 6.208 -12.129 -3.827 1.00 88.06 92 HIS A CA 1
ATOM 716 C C . HIS A 1 92 ? 7.453 -11.810 -4.669 1.00 88.06 92 HIS A C 1
ATOM 718 O O . HIS A 1 92 ? 7.330 -11.411 -5.825 1.00 88.06 92 HIS A O 1
ATOM 724 N N . GLY A 1 93 ? 8.652 -12.044 -4.135 1.00 90.44 93 GLY A N 1
ATOM 725 C CA . GLY A 1 93 ? 9.921 -11.805 -4.819 1.00 90.44 93 GLY A CA 1
ATOM 726 C C . GLY A 1 93 ? 10.200 -12.794 -5.952 1.00 90.44 93 GLY A C 1
ATOM 727 O O . GLY A 1 93 ? 10.639 -12.372 -7.017 1.00 90.44 93 GLY A O 1
ATOM 728 N N . LEU A 1 94 ? 9.894 -14.090 -5.782 1.00 93.56 94 LEU A N 1
ATOM 729 C CA . LEU A 1 94 ? 10.122 -15.111 -6.819 1.00 93.56 94 LEU A CA 1
ATOM 730 C C . LEU A 1 94 ? 9.413 -14.831 -8.157 1.00 93.56 94 LEU A C 1
ATOM 732 O O . LEU A 1 94 ? 10.101 -14.829 -9.178 1.00 93.56 94 LEU A O 1
ATOM 736 N N . PRO A 1 95 ? 8.087 -14.586 -8.217 1.00 92.00 95 PRO A N 1
ATOM 737 C CA . PRO A 1 95 ? 7.415 -14.300 -9.489 1.00 92.00 95 PRO A CA 1
ATOM 738 C C . PRO A 1 95 ? 7.914 -12.994 -10.123 1.00 92.00 95 PRO A C 1
ATOM 740 O O . PRO A 1 95 ? 8.027 -12.915 -11.345 1.00 92.00 95 PRO A O 1
ATOM 743 N N . ALA A 1 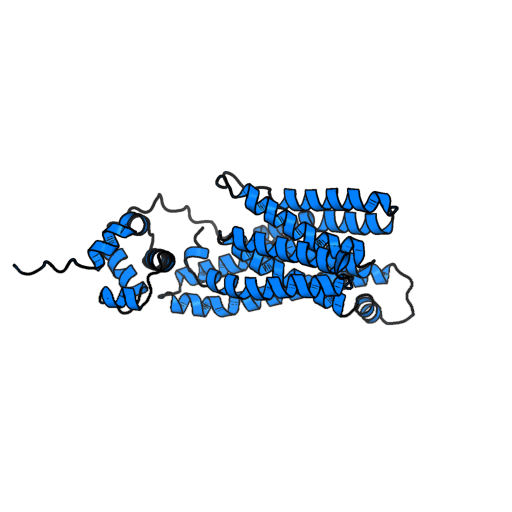96 ? 8.269 -11.986 -9.317 1.00 92.12 96 ALA A N 1
ATOM 744 C CA . ALA A 1 96 ? 8.863 -10.752 -9.823 1.00 92.12 96 ALA A CA 1
ATOM 745 C C . ALA A 1 96 ? 10.260 -11.000 -10.419 1.00 92.12 96 ALA A C 1
ATOM 747 O O . ALA A 1 96 ? 10.563 -10.495 -11.497 1.00 92.12 96 ALA A O 1
ATOM 748 N N . ALA A 1 97 ? 11.095 -11.810 -9.760 1.00 93.19 97 ALA A N 1
ATOM 749 C CA . ALA A 1 97 ? 12.422 -12.178 -10.251 1.00 93.19 97 ALA A CA 1
ATOM 750 C C . ALA A 1 97 ? 12.342 -13.034 -11.523 1.00 93.19 97 ALA A C 1
ATOM 752 O O . ALA A 1 97 ? 13.092 -12.800 -12.470 1.00 93.19 97 ALA A O 1
ATOM 753 N N . ALA A 1 98 ? 11.393 -13.974 -11.582 1.00 93.69 98 ALA A N 1
ATOM 754 C CA . ALA A 1 98 ? 11.110 -14.759 -12.780 1.00 93.69 98 ALA A CA 1
ATOM 755 C C . ALA A 1 98 ? 10.656 -13.866 -13.944 1.00 93.69 98 ALA A C 1
ATOM 757 O O . ALA A 1 98 ? 11.127 -14.037 -15.067 1.00 93.69 98 ALA A O 1
ATOM 758 N N . LEU A 1 99 ? 9.801 -12.871 -13.673 1.00 92.81 99 LEU A N 1
ATOM 759 C CA . LEU A 1 99 ? 9.391 -11.885 -14.671 1.00 92.81 99 LEU A CA 1
ATOM 760 C C . LEU A 1 99 ? 10.583 -11.049 -15.153 1.00 92.81 99 LEU A C 1
ATOM 762 O O . LEU A 1 99 ? 10.762 -10.902 -16.356 1.00 92.81 99 LEU A O 1
ATOM 766 N N . ALA A 1 100 ? 11.424 -10.554 -14.242 1.00 92.75 100 ALA A N 1
ATOM 767 C CA . ALA A 1 100 ? 12.618 -9.779 -14.578 1.00 92.75 100 ALA A CA 1
ATOM 768 C C . ALA A 1 100 ? 13.601 -10.576 -15.455 1.00 92.75 100 ALA A C 1
ATOM 770 O O . ALA A 1 100 ? 14.041 -10.088 -16.497 1.00 92.75 100 ALA A O 1
ATOM 771 N N . GLY A 1 101 ? 13.900 -11.823 -15.074 1.00 91.31 101 GLY A N 1
ATOM 772 C CA . GLY A 1 101 ? 14.751 -12.719 -15.860 1.00 91.31 101 GLY A CA 1
ATOM 773 C C . GLY A 1 101 ? 14.139 -13.060 -17.220 1.00 91.31 101 GLY A C 1
ATOM 774 O O . GLY A 1 101 ? 14.822 -13.021 -18.241 1.00 91.31 101 GLY A O 1
ATOM 775 N N . GLY A 1 102 ? 12.830 -13.316 -17.261 1.00 89.75 102 GLY A N 1
ATOM 776 C CA . GLY A 1 102 ? 12.115 -13.576 -18.504 1.00 89.75 102 GLY A CA 1
ATOM 777 C C . GLY A 1 102 ? 12.083 -12.367 -19.438 1.00 89.75 102 GLY A C 1
ATOM 778 O O . GLY A 1 102 ? 12.307 -12.527 -20.629 1.00 89.75 102 GLY A O 1
ATOM 779 N N . VAL A 1 103 ? 11.895 -11.146 -18.933 1.00 88.81 103 VAL A N 1
ATOM 780 C CA . VAL A 1 103 ? 11.966 -9.919 -19.750 1.00 88.81 103 VAL A CA 1
ATOM 781 C C . VAL A 1 103 ? 13.351 -9.747 -20.384 1.00 88.81 103 VAL A C 1
ATOM 783 O O . VAL A 1 103 ? 13.434 -9.307 -21.533 1.00 88.81 103 VAL A O 1
ATOM 786 N N . ALA A 1 104 ? 14.417 -10.132 -19.674 1.00 87.69 104 ALA A N 1
ATOM 787 C CA . ALA A 1 104 ? 15.790 -10.034 -20.162 1.00 87.69 104 ALA A CA 1
ATOM 788 C C . ALA A 1 104 ? 16.130 -11.049 -21.271 1.00 87.69 104 ALA A C 1
ATOM 790 O O . ALA A 1 104 ? 16.938 -10.734 -22.141 1.00 87.69 104 ALA A O 1
ATOM 791 N N . VAL A 1 105 ? 15.525 -12.242 -21.255 1.00 90.44 105 VAL A N 1
ATOM 792 C CA . VAL A 1 105 ? 15.908 -13.358 -22.146 1.00 90.44 105 VAL A CA 1
ATOM 793 C C . VAL A 1 105 ? 14.860 -13.654 -23.225 1.00 90.44 105 VAL A C 1
ATOM 795 O O . VAL A 1 105 ? 15.204 -14.075 -24.327 1.00 90.44 105 VAL A O 1
ATOM 798 N N . LEU A 1 106 ? 13.576 -13.441 -22.937 1.00 90.56 106 LEU A N 1
ATOM 799 C CA . LEU A 1 106 ? 12.478 -13.827 -23.823 1.00 90.56 106 LEU A CA 1
ATOM 800 C C . LEU A 1 106 ? 12.156 -12.747 -24.870 1.00 90.56 106 LEU A C 1
ATOM 802 O O . LEU A 1 106 ? 12.274 -11.540 -24.598 1.00 90.56 106 LEU A O 1
ATOM 806 N N . PRO A 1 107 ? 11.661 -13.164 -26.054 1.00 89.12 107 PRO A N 1
ATOM 807 C CA . PRO A 1 107 ? 11.195 -12.237 -27.076 1.00 89.12 107 PRO A CA 1
ATOM 808 C C . PRO A 1 107 ? 9.978 -11.431 -26.584 1.00 89.12 107 PRO A C 1
ATOM 810 O O . PRO A 1 107 ? 9.207 -11.926 -25.756 1.00 89.12 107 PRO A O 1
ATOM 813 N N . PRO A 1 108 ? 9.738 -10.217 -27.122 1.00 86.88 108 PRO A N 1
ATOM 814 C CA . PRO A 1 108 ? 8.658 -9.332 -26.674 1.00 86.88 108 PRO A CA 1
ATOM 815 C C . PRO A 1 108 ? 7.272 -9.991 -26.606 1.00 86.88 108 PRO A C 1
ATOM 817 O O . PRO A 1 108 ? 6.533 -9.756 -25.652 1.00 86.88 108 PRO A O 1
ATOM 820 N N . VAL A 1 109 ? 6.951 -10.871 -27.561 1.00 87.31 109 VAL A N 1
ATOM 821 C CA . VAL A 1 109 ? 5.668 -11.596 -27.627 1.00 87.31 109 VAL A CA 1
ATOM 822 C C . VAL A 1 109 ? 5.413 -12.499 -26.412 1.00 87.31 109 VAL A C 1
ATOM 824 O O . VAL A 1 109 ? 4.270 -12.670 -26.000 1.00 87.31 109 VAL A O 1
ATOM 827 N N . ALA A 1 110 ? 6.466 -13.032 -25.787 1.00 87.38 110 ALA A N 1
ATOM 828 C CA . ALA A 1 110 ? 6.357 -13.918 -24.628 1.00 87.38 110 ALA A CA 1
ATOM 829 C C . ALA A 1 110 ? 6.303 -13.159 -23.286 1.00 87.38 110 ALA A C 1
ATOM 831 O O . ALA A 1 110 ? 5.940 -13.738 -22.261 1.00 87.38 110 ALA A O 1
ATOM 832 N N . ARG A 1 111 ? 6.617 -11.854 -23.273 1.00 86.62 111 ARG A N 1
ATOM 833 C CA . ARG A 1 111 ? 6.658 -11.040 -22.043 1.00 86.62 111 ARG A CA 1
ATOM 834 C C . ARG A 1 111 ? 5.269 -10.756 -21.478 1.00 86.62 111 ARG A C 1
ATOM 836 O O . ARG A 1 111 ? 5.102 -10.773 -20.265 1.00 86.62 111 ARG A O 1
ATOM 843 N N . GLY A 1 112 ? 4.279 -10.527 -22.345 1.00 85.56 112 GLY A N 1
ATOM 844 C CA . GLY A 1 112 ? 2.887 -10.293 -21.943 1.00 85.56 112 GLY A CA 1
ATOM 845 C C . GLY A 1 112 ? 2.286 -11.480 -21.179 1.00 85.56 112 GLY A C 1
ATOM 846 O O . GLY A 1 112 ? 1.875 -11.306 -20.032 1.00 85.56 112 GLY A O 1
ATOM 847 N N . PRO A 1 113 ? 2.299 -12.701 -21.749 1.00 89.31 113 PRO A N 1
ATOM 848 C CA . PRO A 1 113 ? 1.851 -13.904 -21.050 1.00 89.31 113 PRO A CA 1
ATOM 849 C C . PRO A 1 113 ? 2.587 -14.138 -19.725 1.00 89.31 113 PRO A C 1
ATOM 851 O O . PRO A 1 113 ? 1.948 -14.432 -18.718 1.00 89.31 113 PRO A O 1
ATOM 854 N N . LEU A 1 114 ? 3.911 -13.942 -19.689 1.00 89.75 114 LEU A N 1
ATOM 855 C CA . LEU A 1 114 ? 4.686 -14.077 -18.454 1.00 89.75 114 LEU A CA 1
ATOM 856 C C . LEU A 1 114 ? 4.268 -13.048 -17.392 1.00 89.75 114 LEU A C 1
ATOM 858 O O . LEU A 1 114 ? 4.122 -13.402 -16.225 1.00 89.75 114 LEU A O 1
ATOM 862 N N . ALA A 1 115 ? 4.031 -11.795 -17.787 1.00 87.69 115 ALA A N 1
ATOM 863 C CA . ALA A 1 115 ? 3.541 -10.753 -16.888 1.00 87.69 115 ALA A CA 1
ATOM 864 C C . ALA A 1 115 ? 2.163 -11.100 -16.307 1.00 87.69 115 ALA A C 1
ATOM 866 O O . ALA A 1 115 ? 1.945 -10.919 -15.110 1.00 87.69 115 ALA A O 1
ATOM 867 N N . VAL A 1 116 ? 1.261 -11.661 -17.120 1.00 87.94 116 VAL A N 1
ATOM 868 C CA . VAL A 1 116 ? -0.058 -12.133 -16.666 1.00 87.94 116 VAL A CA 1
ATOM 869 C C . VAL A 1 116 ? 0.078 -13.311 -15.701 1.00 87.94 116 VAL A C 1
ATOM 871 O O . VAL A 1 116 ? -0.581 -13.316 -14.665 1.00 87.94 116 VAL A O 1
ATOM 874 N N . LEU A 1 117 ? 0.953 -14.279 -15.987 1.00 91.25 117 LEU A N 1
ATOM 875 C CA . LEU A 1 117 ? 1.185 -15.432 -15.110 1.00 91.25 117 LEU A CA 1
ATOM 876 C C . LEU A 1 117 ? 1.788 -15.014 -13.764 1.00 91.25 117 LEU A C 1
ATOM 878 O O . LEU A 1 117 ? 1.265 -15.385 -12.712 1.00 91.25 117 LEU A O 1
ATOM 882 N N . CYS A 1 118 ? 2.847 -14.202 -13.776 1.00 88.88 118 CYS A N 1
ATOM 883 C CA . CYS A 1 118 ? 3.467 -13.690 -12.555 1.00 88.88 118 CYS A CA 1
ATOM 884 C C . CYS A 1 118 ? 2.513 -12.774 -11.774 1.00 88.88 118 CYS A C 1
ATOM 886 O O . CYS A 1 118 ? 2.441 -12.864 -10.549 1.00 88.88 118 CYS A O 1
ATOM 888 N N . GLY A 1 119 ? 1.737 -11.933 -12.464 1.00 85.50 119 GLY A N 1
ATOM 889 C CA . GLY A 1 119 ? 0.732 -11.074 -11.841 1.00 85.50 119 GLY A CA 1
ATOM 890 C C . GLY A 1 119 ? -0.431 -11.864 -11.233 1.00 85.50 119 GLY A C 1
ATOM 891 O O . GLY A 1 119 ? -0.830 -11.605 -10.099 1.00 85.50 119 GLY A O 1
ATOM 892 N N . GLY A 1 120 ? -0.920 -12.887 -11.937 1.00 86.25 120 GLY A N 1
ATOM 893 C CA . GLY A 1 120 ? -1.936 -13.815 -11.439 1.00 86.25 120 GLY A CA 1
ATOM 894 C C . GLY A 1 120 ? -1.447 -14.609 -10.230 1.00 86.25 120 GLY A C 1
ATOM 895 O O . GLY A 1 120 ? -2.187 -14.763 -9.257 1.00 86.25 120 GLY A O 1
ATOM 896 N N . TRP A 1 121 ? -0.178 -15.033 -10.231 1.00 88.62 121 TRP A N 1
ATOM 897 C CA . TRP A 1 121 ? 0.446 -15.656 -9.065 1.00 88.62 121 TRP A CA 1
ATOM 898 C C . TRP A 1 121 ? 0.465 -14.714 -7.863 1.00 88.62 121 TRP A C 1
ATOM 900 O O . TRP A 1 121 ? 0.088 -15.138 -6.777 1.00 88.62 121 TRP A O 1
ATOM 910 N N . LEU A 1 122 ? 0.860 -13.447 -8.037 1.00 82.50 122 LEU A N 1
ATOM 911 C CA . LEU A 1 122 ? 0.859 -12.444 -6.963 1.00 82.50 122 LEU A CA 1
ATOM 912 C C . LEU A 1 122 ? -0.554 -12.194 -6.411 1.00 82.50 122 LEU A C 1
ATOM 914 O O . LEU A 1 122 ? -0.750 -12.187 -5.193 1.00 82.50 122 LEU A O 1
ATOM 918 N N . ALA A 1 123 ? -1.553 -12.073 -7.290 1.00 83.81 123 ALA A N 1
ATOM 919 C CA . ALA A 1 123 ? -2.952 -11.921 -6.896 1.00 83.81 123 ALA A CA 1
ATOM 920 C C . ALA A 1 123 ? -3.453 -13.116 -6.069 1.00 83.81 123 ALA A C 1
ATOM 922 O O . ALA A 1 123 ? -4.038 -12.958 -4.995 1.00 83.81 123 ALA A O 1
ATOM 923 N N . TRP A 1 124 ? -3.160 -14.327 -6.532 1.00 84.19 124 TRP A N 1
ATOM 924 C CA . TRP A 1 124 ? -3.549 -15.566 -5.867 1.00 84.19 124 TRP A CA 1
ATOM 925 C C . TRP A 1 124 ? -2.782 -15.823 -4.562 1.00 84.19 124 TRP A C 1
ATOM 927 O O . TRP A 1 124 ? -3.348 -16.280 -3.567 1.00 84.19 124 TRP A O 1
ATOM 937 N N . ALA A 1 125 ? -1.492 -15.495 -4.542 1.00 81.62 125 ALA A N 1
ATOM 938 C CA . ALA A 1 125 ? -0.617 -15.569 -3.381 1.00 81.62 125 ALA A CA 1
ATOM 939 C C . ALA A 1 125 ? -1.131 -14.726 -2.208 1.00 81.62 125 ALA A C 1
ATOM 941 O O . ALA A 1 125 ? -1.016 -15.171 -1.061 1.00 81.62 125 ALA A O 1
ATOM 942 N N . ALA A 1 126 ? -1.692 -13.549 -2.501 1.00 75.69 126 ALA A N 1
ATOM 943 C CA . ALA A 1 126 ? -2.318 -12.670 -1.520 1.00 75.69 126 ALA A CA 1
ATOM 944 C C . ALA A 1 126 ? -3.727 -13.141 -1.122 1.00 75.69 126 ALA A C 1
ATOM 946 O O . ALA A 1 126 ? -4.106 -13.017 0.040 1.00 75.69 126 ALA A O 1
ATOM 947 N N . ALA A 1 127 ? -4.488 -13.725 -2.057 1.00 74.25 127 ALA A N 1
ATOM 948 C CA . ALA A 1 127 ? -5.831 -14.260 -1.808 1.00 74.25 127 ALA A CA 1
ATOM 949 C C . ALA A 1 127 ? -5.853 -15.445 -0.825 1.00 74.25 127 ALA A C 1
ATOM 951 O O . ALA A 1 127 ? -6.887 -15.732 -0.218 1.00 74.25 127 ALA A O 1
ATOM 952 N N . ARG A 1 128 ? -4.718 -16.134 -0.653 1.00 70.62 128 ARG A N 1
ATOM 953 C CA . ARG A 1 128 ? -4.598 -17.292 0.235 1.00 70.62 128 ARG A CA 1
ATOM 954 C C . ARG A 1 128 ? -4.889 -16.940 1.699 1.00 70.62 128 ARG A C 1
ATOM 956 O O . ARG A 1 128 ? -4.248 -16.046 2.252 1.00 70.62 128 ARG A O 1
ATOM 963 N N . PRO A 1 129 ? -5.803 -17.662 2.367 1.00 61.75 129 PRO A N 1
ATOM 964 C CA . PRO A 1 129 ? -5.996 -17.496 3.792 1.00 61.75 129 PRO A CA 1
ATOM 965 C C . PRO A 1 129 ? -4.817 -18.057 4.589 1.00 61.75 129 PRO A C 1
ATOM 967 O O . PRO A 1 129 ? -4.479 -19.234 4.480 1.00 61.75 129 PRO A O 1
ATOM 970 N N . ASP A 1 130 ? -4.208 -17.213 5.422 1.00 59.12 130 ASP A N 1
ATOM 971 C CA . ASP A 1 130 ? -3.284 -17.642 6.472 1.00 59.12 130 ASP A CA 1
ATOM 972 C C . ASP A 1 130 ? -4.095 -18.232 7.650 1.00 59.12 130 ASP A C 1
ATOM 974 O O . ASP A 1 130 ? -4.224 -17.604 8.697 1.00 59.12 130 ASP A O 1
ATOM 978 N N . GLY A 1 131 ? -4.704 -19.411 7.467 1.00 51.16 131 GLY A N 1
ATOM 979 C CA . GLY A 1 131 ? -5.420 -20.144 8.528 1.00 51.16 131 GLY A CA 1
ATOM 980 C C . GLY A 1 131 ? -6.937 -20.303 8.342 1.00 51.16 131 GLY A C 1
ATOM 981 O O . GLY A 1 131 ? -7.531 -19.738 7.425 1.00 51.16 131 GLY A O 1
ATOM 982 N N . ALA A 1 132 ? -7.540 -21.141 9.197 1.00 39.78 132 ALA A N 1
ATOM 983 C CA . ALA A 1 132 ? -8.928 -21.595 9.099 1.00 39.78 132 ALA A CA 1
ATOM 984 C C . ALA A 1 132 ? -9.945 -20.457 9.304 1.00 39.78 132 ALA A C 1
ATOM 986 O O . ALA A 1 132 ? -9.853 -19.695 10.263 1.00 39.78 132 ALA A O 1
ATOM 987 N N . SER A 1 133 ? -10.927 -20.405 8.400 1.00 44.81 133 SER A N 1
ATOM 988 C CA . SER A 1 133 ? -12.156 -19.604 8.480 1.00 44.81 133 SER A CA 1
ATOM 989 C C . SER A 1 133 ? -11.954 -18.087 8.513 1.00 44.81 133 SER A C 1
ATOM 991 O O . SER A 1 133 ? -12.267 -17.408 9.488 1.00 44.81 133 SER A O 1
ATOM 993 N N . ALA A 1 134 ? -11.474 -17.529 7.401 1.00 51.38 134 ALA A N 1
ATOM 994 C CA . ALA A 1 134 ? -11.679 -16.111 7.135 1.00 51.38 134 ALA A CA 1
ATOM 995 C C . ALA A 1 134 ? -13.140 -15.907 6.674 1.00 51.38 134 ALA A C 1
ATOM 997 O O . ALA A 1 134 ? -13.588 -16.669 5.818 1.00 51.38 134 ALA A O 1
ATOM 998 N N . PRO A 1 135 ? -13.889 -14.928 7.215 1.00 56.78 135 PRO A N 1
ATOM 999 C CA . PRO A 1 135 ? -15.293 -14.729 6.866 1.00 56.78 135 PRO A CA 1
ATOM 1000 C C . PRO A 1 135 ? -15.481 -14.480 5.364 1.00 56.78 135 PRO A C 1
ATOM 1002 O O . PRO A 1 135 ? -14.629 -13.851 4.712 1.00 56.78 135 PRO A O 1
ATOM 1005 N N . ASP A 1 136 ? -16.605 -14.971 4.840 1.00 49.41 136 ASP A N 1
ATOM 1006 C CA . ASP A 1 136 ? -17.007 -14.866 3.439 1.00 49.41 136 ASP A CA 1
ATOM 1007 C C . ASP A 1 136 ? -16.988 -13.390 3.005 1.00 49.41 136 ASP A C 1
ATOM 1009 O O . ASP A 1 136 ? -17.687 -12.544 3.554 1.00 49.41 136 ASP A O 1
ATOM 1013 N N . GLY A 1 137 ? -16.091 -13.048 2.075 1.00 60.59 137 GLY A N 1
ATOM 1014 C CA . GLY A 1 137 ? -15.842 -11.667 1.625 1.00 60.59 137 GLY A CA 1
ATOM 1015 C C . GLY A 1 137 ? -14.402 -11.179 1.818 1.00 60.59 137 GLY A C 1
ATOM 1016 O O . GLY A 1 137 ? -13.957 -10.264 1.121 1.00 60.59 137 GLY A O 1
ATOM 1017 N N . THR A 1 138 ? -13.612 -11.823 2.681 1.00 73.06 138 THR A N 1
ATOM 1018 C CA . THR A 1 138 ? -12.175 -11.508 2.839 1.00 73.06 138 THR A CA 1
ATOM 1019 C C . THR A 1 138 ? -11.324 -11.954 1.648 1.00 73.06 138 THR A C 1
ATOM 1021 O O . THR A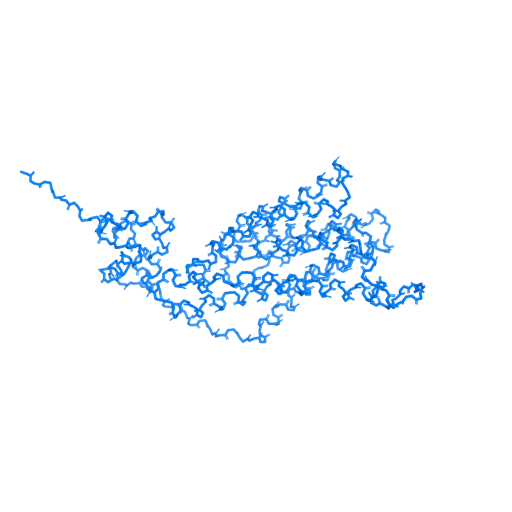 1 138 ? -10.335 -11.296 1.326 1.00 73.06 138 THR A O 1
ATOM 1024 N N . VAL A 1 139 ? -11.719 -13.026 0.954 1.00 80.38 139 VAL A N 1
ATOM 1025 C CA . VAL A 1 139 ? -10.986 -13.564 -0.206 1.00 80.38 139 VAL A CA 1
ATOM 1026 C C . VAL A 1 139 ? -10.982 -12.578 -1.373 1.00 80.38 139 VAL A C 1
ATOM 1028 O O . VAL A 1 139 ? -9.921 -12.316 -1.932 1.00 80.38 139 VAL A O 1
ATOM 1031 N N . LEU A 1 140 ? -12.133 -11.975 -1.700 1.00 84.88 140 LEU A N 1
ATOM 1032 C CA . LEU A 1 140 ? -12.240 -11.007 -2.799 1.00 84.88 140 LEU A CA 1
ATOM 1033 C C . LEU A 1 140 ? -11.365 -9.776 -2.548 1.00 84.88 140 LEU A C 1
ATOM 1035 O O . LEU A 1 140 ? -10.617 -9.350 -3.424 1.00 84.88 140 LEU A O 1
ATOM 1039 N N . HIS A 1 141 ? -11.404 -9.238 -1.330 1.00 85.50 141 HIS A N 1
ATOM 1040 C CA . HIS A 1 141 ? -10.567 -8.103 -0.959 1.00 85.50 141 HIS A CA 1
ATOM 1041 C C . HIS A 1 141 ? -9.072 -8.439 -1.001 1.00 85.50 141 HIS A C 1
ATOM 1043 O O . HIS A 1 141 ? -8.270 -7.630 -1.458 1.00 85.50 141 HIS A O 1
ATOM 1049 N N . ARG A 1 142 ? -8.678 -9.639 -0.566 1.00 84.06 142 ARG A N 1
ATOM 1050 C CA . ARG A 1 142 ? -7.282 -10.089 -0.637 1.00 84.06 142 ARG A CA 1
ATOM 1051 C C . ARG A 1 142 ? -6.817 -10.341 -2.070 1.00 84.06 142 ARG A C 1
ATOM 1053 O O . ARG A 1 142 ? -5.688 -9.992 -2.405 1.00 84.06 142 ARG A O 1
ATOM 1060 N N . ALA A 1 143 ? -7.686 -10.882 -2.921 1.00 86.06 143 ALA A N 1
ATOM 1061 C CA . ALA A 1 143 ? -7.426 -11.016 -4.349 1.00 86.06 143 ALA A CA 1
ATOM 1062 C C . ALA A 1 143 ? -7.266 -9.639 -5.011 1.00 86.06 143 ALA A C 1
ATOM 1064 O O . ALA A 1 143 ? -6.310 -9.429 -5.751 1.00 86.06 143 ALA A O 1
ATOM 1065 N N . GLY A 1 144 ? -8.139 -8.680 -4.684 1.00 88.75 144 GLY A N 1
ATOM 1066 C CA . GLY A 1 144 ? -8.036 -7.296 -5.151 1.00 88.75 144 GLY A CA 1
ATOM 1067 C C . GLY A 1 144 ? -6.757 -6.602 -4.675 1.00 88.75 144 GLY A C 1
ATOM 1068 O O . GLY A 1 144 ? -6.097 -5.929 -5.462 1.00 88.75 144 GLY A O 1
ATOM 1069 N N . TYR A 1 145 ? -6.358 -6.820 -3.418 1.00 88.69 145 TYR A N 1
ATOM 1070 C CA . TYR A 1 145 ? -5.087 -6.331 -2.879 1.00 88.69 145 TYR A CA 1
ATOM 1071 C C . TYR A 1 145 ? -3.907 -6.907 -3.668 1.00 88.69 145 TYR A C 1
ATOM 1073 O O . TYR A 1 145 ? -3.070 -6.156 -4.162 1.00 88.69 145 TYR A O 1
ATOM 1081 N N . GLY A 1 146 ? -3.873 -8.230 -3.853 1.00 88.12 146 GLY A N 1
ATOM 1082 C CA . GLY A 1 146 ? -2.819 -8.892 -4.615 1.00 88.12 146 GLY A CA 1
ATOM 1083 C C . GLY A 1 146 ? -2.766 -8.455 -6.079 1.00 88.12 146 GLY A C 1
ATOM 1084 O O . GLY A 1 146 ? -1.678 -8.261 -6.611 1.00 88.12 146 GLY A O 1
ATOM 1085 N N . ALA A 1 147 ? -3.921 -8.239 -6.714 1.00 90.44 147 ALA A N 1
ATOM 1086 C CA . ALA A 1 147 ? -4.006 -7.693 -8.066 1.00 90.44 147 ALA A CA 1
ATOM 1087 C C . ALA A 1 147 ? -3.464 -6.256 -8.137 1.00 90.44 147 ALA A C 1
ATOM 1089 O O . ALA A 1 147 ? -2.717 -5.929 -9.056 1.00 90.44 147 ALA A O 1
ATOM 1090 N N . GLY A 1 148 ? -3.772 -5.416 -7.144 1.00 90.94 148 GLY A N 1
ATOM 1091 C CA . GLY A 1 148 ? -3.210 -4.070 -7.029 1.00 90.94 148 GLY A CA 1
ATOM 1092 C C . GLY A 1 148 ? -1.689 -4.080 -6.861 1.00 90.94 148 GLY A C 1
ATOM 1093 O O . GLY A 1 148 ? -0.989 -3.390 -7.597 1.00 90.94 148 GLY A O 1
ATOM 1094 N N . VAL A 1 149 ? -1.157 -4.919 -5.965 1.00 90.31 149 VAL A N 1
ATOM 1095 C CA . VAL A 1 149 ? 0.297 -5.106 -5.805 1.00 90.31 149 VAL A CA 1
ATOM 1096 C C . VAL A 1 149 ? 0.938 -5.603 -7.102 1.00 90.31 149 VAL A C 1
ATOM 1098 O O . VAL A 1 149 ? 1.972 -5.081 -7.517 1.00 90.31 149 VAL A O 1
ATOM 1101 N N . ALA A 1 150 ? 0.319 -6.578 -7.772 1.00 90.88 150 ALA A N 1
ATOM 1102 C CA . ALA A 1 150 ? 0.807 -7.108 -9.040 1.00 90.88 150 ALA A CA 1
ATOM 1103 C C . ALA A 1 150 ? 0.908 -6.016 -10.111 1.00 90.88 150 ALA A C 1
ATOM 1105 O O . ALA A 1 150 ? 1.941 -5.899 -10.767 1.00 90.88 150 ALA A O 1
ATOM 1106 N N . LEU A 1 151 ? -0.122 -5.175 -10.236 1.00 91.25 151 LEU A N 1
ATOM 1107 C CA . LEU A 1 151 ? -0.160 -4.079 -11.202 1.00 91.25 151 LEU A CA 1
ATOM 1108 C C . LEU A 1 151 ? 0.982 -3.080 -10.983 1.00 91.25 151 LEU A C 1
ATOM 1110 O O . LEU A 1 151 ? 1.627 -2.646 -11.936 1.00 91.25 151 LEU A O 1
ATOM 1114 N N . LEU A 1 152 ? 1.257 -2.766 -9.717 1.00 91.62 152 LEU A N 1
ATOM 1115 C CA . LEU A 1 152 ? 2.315 -1.844 -9.313 1.00 91.62 152 LEU A CA 1
ATOM 1116 C C . LEU A 1 152 ? 3.724 -2.406 -9.538 1.00 91.62 152 LEU A C 1
ATOM 1118 O O . LEU A 1 152 ? 4.629 -1.646 -9.866 1.00 91.62 152 LEU A O 1
ATOM 1122 N N . VAL A 1 153 ? 3.922 -3.718 -9.373 1.00 90.44 153 VAL A N 1
ATOM 1123 C CA . VAL A 1 153 ? 5.230 -4.380 -9.547 1.00 90.44 153 VAL A CA 1
ATOM 1124 C C . VAL A 1 153 ? 5.524 -4.698 -11.014 1.00 90.44 153 VAL A C 1
ATOM 1126 O O . VAL A 1 153 ? 6.663 -4.565 -11.457 1.00 90.44 153 VAL A O 1
ATOM 1129 N N . VAL A 1 154 ? 4.520 -5.109 -11.792 1.00 90.94 154 VAL A N 1
ATOM 1130 C CA . VAL A 1 154 ? 4.708 -5.518 -13.194 1.00 90.94 154 VAL A CA 1
ATOM 1131 C C . VAL A 1 154 ? 5.186 -4.353 -14.064 1.00 90.94 154 VAL A C 1
ATOM 1133 O O . VAL A 1 154 ? 6.031 -4.562 -14.936 1.00 90.94 154 VAL A O 1
ATOM 1136 N N . LEU A 1 155 ? 4.697 -3.133 -13.818 1.00 88.88 155 LEU A N 1
ATOM 1137 C CA . LEU A 1 155 ? 5.073 -1.949 -14.594 1.00 88.88 155 LEU A CA 1
ATOM 1138 C C . LEU A 1 155 ? 6.597 -1.686 -14.577 1.00 88.88 155 LEU A C 1
ATOM 1140 O O . LEU A 1 155 ? 7.215 -1.818 -15.635 1.00 88.88 155 LEU A O 1
ATOM 1144 N N . PRO A 1 156 ? 7.258 -1.422 -13.430 1.00 88.75 156 PRO A N 1
ATOM 1145 C CA . PRO A 1 156 ? 8.700 -1.166 -13.405 1.00 88.75 156 PRO A CA 1
ATOM 1146 C C . PRO A 1 156 ? 9.527 -2.346 -13.927 1.00 88.75 156 PRO A C 1
ATOM 1148 O O . PRO A 1 156 ? 10.570 -2.124 -14.543 1.00 88.75 156 PRO A O 1
ATOM 1151 N N . VAL A 1 157 ? 9.056 -3.587 -13.742 1.00 89.62 157 VAL A N 1
ATOM 1152 C CA . VAL A 1 157 ? 9.764 -4.787 -14.216 1.00 89.62 157 VAL A CA 1
ATOM 1153 C C . VAL A 1 157 ? 9.745 -4.928 -15.732 1.00 89.62 157 VAL A C 1
ATOM 1155 O O . VAL A 1 157 ? 10.733 -5.356 -16.325 1.00 89.62 157 VAL A O 1
ATOM 1158 N N . THR A 1 158 ? 8.643 -4.557 -16.373 1.00 88.38 158 THR A N 1
ATOM 1159 C CA . THR A 1 158 ? 8.480 -4.738 -17.820 1.00 88.38 158 THR A CA 1
ATOM 1160 C C . THR A 1 158 ? 8.949 -3.535 -18.629 1.00 88.38 158 THR A C 1
ATOM 1162 O O . THR A 1 158 ? 9.413 -3.718 -19.755 1.00 88.38 158 THR A O 1
ATOM 1165 N N . THR A 1 159 ? 8.877 -2.320 -18.074 1.00 87.38 159 THR A N 1
ATOM 1166 C CA . THR A 1 159 ? 9.169 -1.082 -18.816 1.00 87.38 159 THR A CA 1
ATOM 1167 C C . THR A 1 159 ? 10.400 -0.325 -18.322 1.00 87.38 159 THR A C 1
ATOM 1169 O O . THR A 1 159 ? 10.902 0.535 -19.036 1.00 87.38 159 THR A O 1
ATOM 1172 N N . GLY A 1 160 ? 10.904 -0.611 -17.118 1.00 85.56 160 GLY A N 1
ATOM 1173 C CA . GLY A 1 160 ? 11.976 0.166 -16.481 1.00 85.56 160 GLY A CA 1
ATOM 1174 C C . GLY A 1 160 ? 13.407 -0.263 -16.836 1.00 85.56 160 GLY A C 1
ATOM 1175 O O . GLY A 1 160 ? 14.361 0.202 -16.208 1.00 85.56 160 GLY A O 1
ATOM 1176 N N . GLY A 1 161 ? 13.577 -1.166 -17.806 1.00 90.25 161 GLY A N 1
ATOM 1177 C CA . GLY A 1 161 ? 14.878 -1.745 -18.151 1.00 90.25 161 GLY A CA 1
ATOM 1178 C C . GLY A 1 161 ? 15.499 -2.561 -17.002 1.00 90.25 161 GLY A C 1
ATOM 1179 O O . GLY A 1 161 ? 14.810 -2.895 -16.037 1.00 90.25 161 GLY A O 1
ATOM 1180 N N . PRO A 1 162 ? 16.805 -2.882 -17.066 1.00 91.75 162 PRO A N 1
ATOM 1181 C CA . PRO A 1 162 ? 17.460 -3.725 -16.062 1.00 91.75 162 PRO A CA 1
ATOM 1182 C C . PRO A 1 162 ? 17.402 -3.144 -14.644 1.00 91.75 162 PRO A C 1
ATOM 1184 O O . PRO A 1 162 ? 17.128 -3.867 -13.689 1.00 91.75 162 PRO A O 1
ATOM 1187 N N . ALA A 1 163 ? 17.617 -1.833 -14.505 1.00 92.75 163 ALA A N 1
ATOM 1188 C CA . ALA A 1 163 ? 17.550 -1.159 -13.213 1.00 92.75 163 ALA A CA 1
ATOM 1189 C C . ALA A 1 163 ? 16.118 -1.143 -12.658 1.00 92.75 163 ALA A C 1
ATOM 1191 O O . ALA A 1 163 ? 15.908 -1.528 -11.512 1.00 92.75 163 ALA A O 1
ATOM 1192 N N . GLY A 1 164 ? 15.118 -0.784 -13.472 1.00 92.19 164 GLY A N 1
ATOM 1193 C CA . GLY A 1 164 ? 13.716 -0.811 -13.052 1.00 92.19 164 GLY A CA 1
ATOM 1194 C C . GLY A 1 164 ? 13.224 -2.213 -12.688 1.00 92.19 164 GLY A C 1
ATOM 1195 O O . GLY A 1 164 ? 12.495 -2.362 -11.710 1.00 92.19 164 GLY A O 1
ATOM 1196 N N . ALA A 1 165 ? 13.693 -3.250 -13.388 1.00 93.38 165 ALA A N 1
ATOM 1197 C CA . ALA A 1 165 ? 13.407 -4.637 -13.040 1.00 93.38 165 ALA A CA 1
ATOM 1198 C C . ALA A 1 165 ? 13.982 -5.034 -11.684 1.00 93.38 165 ALA A C 1
ATOM 1200 O O . ALA A 1 165 ? 13.260 -5.586 -10.857 1.00 93.38 165 ALA A O 1
ATOM 1201 N N . VAL A 1 166 ? 15.238 -4.685 -11.411 1.00 95.75 166 VAL A N 1
ATOM 1202 C CA . VAL A 1 166 ? 15.850 -4.911 -10.098 1.00 95.75 166 VAL A CA 1
ATOM 1203 C C . VAL A 1 166 ? 15.084 -4.190 -8.984 1.00 95.75 166 VAL A C 1
ATOM 1205 O O . VAL A 1 166 ? 14.773 -4.805 -7.964 1.00 95.75 166 VAL A O 1
ATOM 1208 N N . LEU A 1 167 ? 14.731 -2.918 -9.180 1.00 95.50 167 LEU A N 1
ATOM 1209 C CA . LEU A 1 167 ? 13.991 -2.133 -8.184 1.00 95.50 167 LEU A CA 1
ATOM 1210 C C . LEU A 1 167 ? 12.559 -2.667 -7.981 1.00 95.50 167 LEU A C 1
ATOM 1212 O O . LEU A 1 167 ? 12.067 -2.736 -6.855 1.00 95.50 167 LEU A O 1
ATOM 1216 N N . GLY A 1 168 ? 11.896 -3.121 -9.049 1.00 93.56 168 GLY A N 1
ATOM 1217 C CA . GLY A 1 168 ? 10.590 -3.780 -8.972 1.00 93.56 168 GLY A CA 1
ATOM 1218 C C . GLY A 1 168 ? 10.640 -5.105 -8.202 1.00 93.56 168 GLY A C 1
ATOM 1219 O O . GLY A 1 168 ? 9.777 -5.365 -7.362 1.00 93.56 168 GLY A O 1
ATOM 1220 N N . VAL A 1 169 ? 11.686 -5.914 -8.409 1.00 95.00 169 VAL A N 1
ATOM 1221 C CA . VAL A 1 169 ? 11.939 -7.143 -7.632 1.00 95.00 169 VAL A CA 1
ATOM 1222 C C . VAL A 1 169 ? 12.227 -6.827 -6.165 1.00 95.00 169 VAL A C 1
ATOM 1224 O O . VAL A 1 169 ? 11.723 -7.522 -5.277 1.00 95.00 169 VAL A O 1
ATOM 1227 N N . ALA A 1 170 ? 12.998 -5.772 -5.889 1.00 96.38 170 ALA A N 1
ATOM 1228 C CA . ALA A 1 170 ? 13.291 -5.332 -4.529 1.00 96.38 170 ALA A CA 1
ATOM 1229 C C . ALA A 1 170 ? 12.011 -4.960 -3.769 1.00 96.38 170 ALA A C 1
ATOM 1231 O O . ALA A 1 170 ? 11.809 -5.424 -2.649 1.00 96.38 170 ALA A O 1
ATOM 1232 N N . VAL A 1 171 ? 11.105 -4.212 -4.402 1.00 95.00 171 VAL A N 1
ATOM 1233 C CA . VAL A 1 171 ? 9.787 -3.872 -3.843 1.00 95.00 171 VAL A CA 1
ATOM 1234 C C . VAL A 1 171 ? 8.923 -5.109 -3.613 1.00 95.00 171 VAL A C 1
ATOM 1236 O O . VAL A 1 171 ? 8.339 -5.256 -2.541 1.00 95.00 171 VAL A O 1
ATOM 1239 N N . ALA A 1 172 ? 8.854 -6.020 -4.587 1.00 94.00 172 ALA A N 1
ATOM 1240 C CA . ALA A 1 172 ? 8.085 -7.254 -4.443 1.00 94.00 172 ALA A CA 1
ATOM 1241 C C . ALA A 1 172 ? 8.596 -8.097 -3.262 1.00 94.00 172 ALA A C 1
ATOM 1243 O O . ALA A 1 172 ? 7.816 -8.618 -2.470 1.00 94.00 172 ALA A O 1
ATOM 1244 N N . THR A 1 173 ? 9.915 -8.162 -3.089 1.00 94.81 173 THR A N 1
ATOM 1245 C CA . THR A 1 173 ? 10.558 -8.829 -1.948 1.00 94.81 173 THR A CA 1
ATOM 1246 C C . THR A 1 173 ? 10.284 -8.086 -0.634 1.00 94.81 173 THR A C 1
ATOM 1248 O O . THR A 1 173 ? 10.060 -8.710 0.407 1.00 94.81 173 THR A O 1
ATOM 1251 N N . ALA A 1 174 ? 10.224 -6.752 -0.674 1.00 94.31 174 ALA A N 1
ATOM 1252 C CA . ALA A 1 174 ? 9.949 -5.906 0.482 1.00 94.31 174 ALA A CA 1
ATOM 1253 C C . ALA A 1 174 ? 8.520 -6.051 1.036 1.00 94.31 174 ALA A C 1
ATOM 1255 O O . ALA A 1 174 ? 8.281 -5.626 2.165 1.00 94.31 174 ALA A O 1
ATOM 1256 N N . VAL A 1 175 ? 7.596 -6.726 0.336 1.00 90.88 175 VAL A N 1
ATOM 1257 C CA . VAL A 1 175 ? 6.294 -7.133 0.906 1.00 90.88 175 VAL A CA 1
ATOM 1258 C C . VAL A 1 175 ? 6.488 -7.955 2.188 1.00 90.88 175 VAL A C 1
ATOM 1260 O O . VAL A 1 175 ? 5.733 -7.796 3.145 1.00 90.88 175 VAL A O 1
ATOM 1263 N N . GLY A 1 176 ? 7.555 -8.757 2.281 1.00 90.00 176 GLY A N 1
ATOM 1264 C CA . GLY A 1 176 ? 7.912 -9.431 3.532 1.00 90.00 176 GLY A CA 1
ATOM 1265 C C . GLY A 1 176 ? 8.271 -8.467 4.666 1.00 90.00 176 GLY A C 1
ATOM 1266 O O . GLY A 1 176 ? 7.863 -8.683 5.807 1.00 90.00 176 GLY A O 1
ATOM 1267 N N . ALA A 1 177 ? 8.970 -7.370 4.358 1.00 92.19 177 ALA A N 1
ATOM 1268 C CA . ALA A 1 177 ? 9.252 -6.316 5.329 1.00 92.19 177 ALA A CA 1
ATOM 1269 C C . ALA A 1 177 ? 7.968 -5.589 5.761 1.00 92.19 177 ALA A C 1
ATOM 1271 O O . ALA A 1 177 ? 7.848 -5.256 6.936 1.00 92.19 177 ALA A O 1
ATOM 1272 N N . VAL A 1 178 ? 6.992 -5.401 4.862 1.00 92.69 178 VAL A N 1
ATOM 1273 C CA . VAL A 1 178 ? 5.671 -4.838 5.205 1.00 92.69 178 VAL A CA 1
ATOM 1274 C C . VAL A 1 178 ? 4.901 -5.745 6.169 1.00 92.69 178 VAL A C 1
ATOM 1276 O O . VAL A 1 178 ? 4.341 -5.282 7.161 1.00 92.69 178 VAL A O 1
ATOM 1279 N N . GLU A 1 179 ? 4.889 -7.055 5.925 1.00 89.88 179 GLU A N 1
ATOM 1280 C CA . GLU A 1 179 ? 4.255 -8.017 6.839 1.00 89.88 179 GLU A CA 1
ATOM 1281 C C . GLU A 1 179 ? 4.916 -7.994 8.224 1.00 89.88 179 GLU A C 1
ATOM 1283 O O . GLU A 1 179 ? 4.246 -8.005 9.258 1.00 89.88 179 GLU A O 1
ATOM 1288 N N . TRP A 1 180 ? 6.246 -7.882 8.257 1.00 91.75 180 TRP A N 1
ATOM 1289 C CA . TRP A 1 180 ? 6.976 -7.743 9.510 1.00 91.75 180 TRP A CA 1
ATOM 1290 C C . TRP A 1 180 ? 6.646 -6.427 10.237 1.00 91.75 180 TRP A C 1
ATOM 1292 O O . TRP A 1 180 ? 6.344 -6.458 11.434 1.00 91.75 180 TRP A O 1
ATOM 1302 N N . THR A 1 181 ? 6.650 -5.280 9.542 1.00 92.56 181 THR A N 1
ATOM 1303 C CA . THR A 1 181 ? 6.371 -3.967 10.153 1.00 92.56 181 THR A CA 1
ATOM 1304 C C . THR A 1 181 ? 4.926 -3.846 10.616 1.00 92.56 181 THR A C 1
ATOM 1306 O O . THR A 1 181 ? 4.683 -3.317 11.698 1.00 92.56 181 THR A O 1
ATOM 1309 N N . THR A 1 182 ? 3.957 -4.377 9.869 1.00 90.88 182 THR A N 1
ATOM 1310 C CA . THR A 1 182 ? 2.550 -4.410 10.302 1.00 90.88 182 THR A CA 1
ATOM 1311 C C . THR A 1 182 ? 2.341 -5.320 11.514 1.00 90.88 182 THR A C 1
ATOM 1313 O O . THR A 1 182 ? 1.621 -4.949 12.443 1.00 90.88 182 THR A O 1
ATOM 1316 N N . GLY A 1 183 ? 3.030 -6.464 11.580 1.00 88.56 183 GLY A N 1
ATOM 1317 C CA . GLY A 1 183 ? 3.055 -7.312 12.773 1.00 88.56 183 GLY A CA 1
ATOM 1318 C C . GLY A 1 183 ? 3.696 -6.626 13.986 1.00 88.56 183 GLY A C 1
ATOM 1319 O O . GLY A 1 183 ? 3.212 -6.777 15.109 1.00 88.56 183 GLY A O 1
ATOM 1320 N N . TRP A 1 184 ? 4.762 -5.847 13.775 1.00 91.12 184 TRP A N 1
ATOM 1321 C CA . TRP A 1 184 ? 5.372 -5.007 14.811 1.00 91.12 184 TRP A CA 1
ATOM 1322 C C . TRP A 1 184 ? 4.420 -3.903 15.290 1.00 91.12 184 TRP A C 1
ATOM 1324 O O . TRP A 1 184 ? 4.212 -3.787 16.495 1.00 91.12 184 TRP A O 1
ATOM 1334 N N . LEU A 1 185 ? 3.770 -3.170 14.378 1.00 91.38 185 LEU A N 1
ATOM 1335 C CA . LEU A 1 185 ? 2.772 -2.144 14.710 1.00 91.38 185 LEU A CA 1
ATOM 1336 C C . LEU A 1 185 ? 1.627 -2.713 15.548 1.00 91.38 185 LEU A C 1
ATOM 1338 O O . LEU A 1 185 ? 1.232 -2.102 16.538 1.00 91.38 185 LEU A O 1
ATOM 1342 N N . ARG A 1 186 ? 1.130 -3.904 15.190 1.00 88.44 186 ARG A N 1
ATOM 1343 C CA . ARG A 1 186 ? 0.106 -4.605 15.973 1.00 88.44 186 ARG A CA 1
ATOM 1344 C C . ARG A 1 186 ? 0.622 -4.922 17.375 1.00 88.44 186 ARG A C 1
ATOM 1346 O O . ARG A 1 186 ? -0.061 -4.621 18.345 1.00 88.44 186 ARG A O 1
ATOM 1353 N N . GLN A 1 187 ? 1.834 -5.469 17.510 1.00 88.12 187 GLN A N 1
ATOM 1354 C CA . GLN A 1 187 ? 2.426 -5.761 18.824 1.00 88.12 187 GLN A CA 1
ATOM 1355 C C . GLN A 1 187 ? 2.590 -4.500 19.689 1.00 88.12 187 GLN A C 1
ATOM 1357 O O . GLN A 1 187 ? 2.287 -4.539 20.879 1.00 88.12 187 GLN A O 1
ATOM 1362 N N . VAL A 1 188 ? 3.057 -3.396 19.102 1.00 89.62 188 VAL A N 1
ATOM 1363 C CA . VAL A 1 188 ? 3.178 -2.097 19.784 1.00 89.62 188 VAL A CA 1
ATOM 1364 C C . VAL A 1 188 ? 1.802 -1.603 20.235 1.00 89.62 188 VAL A C 1
ATOM 1366 O O . VAL A 1 188 ? 1.645 -1.221 21.393 1.00 89.62 188 VAL A O 1
ATOM 1369 N N . GLY A 1 189 ? 0.790 -1.708 19.368 1.00 88.06 189 GLY A N 1
ATOM 1370 C CA . GLY A 1 189 ? -0.602 -1.409 19.699 1.00 88.06 189 GLY A CA 1
ATOM 1371 C C . GLY A 1 189 ? -1.095 -2.215 20.900 1.00 88.06 189 GLY A C 1
ATOM 1372 O O . GLY A 1 189 ? -1.556 -1.628 21.873 1.00 88.06 189 GLY A O 1
ATOM 1373 N N . TRP A 1 190 ? -0.914 -3.539 20.899 1.00 85.06 190 TRP A N 1
ATOM 1374 C CA . TRP A 1 190 ? -1.254 -4.397 22.045 1.00 85.06 190 TRP A CA 1
ATOM 1375 C C . TRP A 1 190 ? -0.526 -4.001 23.333 1.00 85.06 190 TRP A C 1
ATOM 1377 O O . TRP A 1 190 ? -1.151 -3.930 24.389 1.00 85.06 190 TRP A O 1
ATOM 1387 N N . GLY A 1 191 ? 0.776 -3.710 23.255 1.00 85.12 191 GLY A N 1
ATOM 1388 C CA . GLY A 1 191 ? 1.554 -3.269 24.414 1.00 85.12 191 GLY A CA 1
ATOM 1389 C C . GLY A 1 191 ? 1.034 -1.956 25.005 1.00 85.12 191 GLY A C 1
ATOM 1390 O O . GLY A 1 191 ? 0.974 -1.803 26.223 1.00 85.12 191 GLY A O 1
ATOM 1391 N N . HIS A 1 192 ? 0.605 -1.021 24.155 1.00 86.62 192 HIS A N 1
ATOM 1392 C CA . HIS A 1 192 ? 0.033 0.249 24.597 1.00 86.62 192 HIS A CA 1
ATOM 1393 C C . HIS A 1 192 ? -1.419 0.140 25.061 1.00 86.62 192 HIS A C 1
ATOM 1395 O O . HIS A 1 192 ? -1.790 0.875 25.970 1.00 86.62 192 HIS A O 1
ATOM 1401 N N . LEU A 1 193 ? -2.217 -0.784 24.516 1.00 83.38 193 LEU A N 1
ATOM 1402 C CA . LEU A 1 193 ? -3.588 -1.032 24.976 1.00 83.38 193 LEU A CA 1
ATOM 1403 C C . LEU A 1 193 ? -3.644 -1.400 26.464 1.00 83.38 193 LEU A C 1
ATOM 1405 O O . LEU A 1 193 ? -4.557 -0.960 27.149 1.00 83.38 193 LEU A O 1
ATOM 1409 N N . GLY A 1 194 ? -2.674 -2.173 26.964 1.00 76.88 194 GLY A N 1
ATOM 1410 C CA . GLY A 1 194 ? -2.614 -2.553 28.381 1.00 76.88 194 GLY A CA 1
ATOM 1411 C C . GLY A 1 194 ? -2.064 -1.467 29.316 1.00 76.88 194 GLY A C 1
ATOM 1412 O O . GLY A 1 194 ? -2.211 -1.581 30.528 1.00 76.88 194 GLY A O 1
ATOM 1413 N N . ALA A 1 195 ? -1.415 -0.431 28.775 1.00 82.56 195 ALA A N 1
ATOM 1414 C CA . ALA A 1 195 ? -0.751 0.616 29.557 1.00 82.56 195 ALA A CA 1
ATOM 1415 C C . ALA A 1 195 ? -1.470 1.975 29.509 1.00 82.56 195 ALA A C 1
ATOM 1417 O O . ALA A 1 195 ? -1.307 2.784 30.424 1.00 82.56 195 ALA A O 1
ATOM 1418 N N . ALA A 1 196 ? -2.216 2.252 28.438 1.00 84.75 196 ALA A N 1
ATOM 1419 C CA . ALA A 1 196 ? -2.899 3.521 28.235 1.00 84.75 196 ALA A CA 1
ATOM 1420 C C . ALA A 1 196 ? -4.158 3.616 29.102 1.00 84.75 196 ALA A C 1
ATOM 1422 O O . ALA A 1 196 ? -4.966 2.691 29.144 1.00 84.75 196 ALA A O 1
ATOM 1423 N N . ARG A 1 197 ? -4.339 4.764 29.763 1.00 80.44 197 ARG A N 1
ATOM 1424 C CA . ARG A 1 197 ? -5.521 5.023 30.606 1.00 80.44 197 ARG A CA 1
ATOM 1425 C C . ARG A 1 197 ? -6.666 5.701 29.859 1.00 80.44 197 ARG A C 1
ATOM 1427 O O . ARG A 1 197 ? -7.791 5.650 30.325 1.00 80.44 197 ARG A O 1
ATOM 1434 N N . THR A 1 198 ? -6.384 6.347 28.727 1.00 83.00 198 THR A N 1
ATOM 1435 C CA . THR A 1 198 ? -7.378 7.061 27.912 1.00 83.00 198 THR A CA 1
ATOM 1436 C C . THR A 1 198 ? -7.112 6.869 26.420 1.00 83.00 198 THR A C 1
ATOM 1438 O O . THR A 1 198 ? -6.006 6.514 25.999 1.00 83.00 198 THR A O 1
ATOM 1441 N N . MET A 1 199 ? -8.119 7.176 25.598 1.00 78.81 199 MET A N 1
ATOM 1442 C CA . MET A 1 199 ? -8.007 7.207 24.135 1.00 78.81 199 MET A CA 1
ATOM 1443 C C . MET A 1 199 ? -6.902 8.165 23.654 1.00 78.81 199 MET A C 1
ATOM 1445 O O . MET A 1 199 ? -6.145 7.854 22.732 1.00 78.81 199 MET A O 1
ATOM 1449 N N . ALA A 1 200 ? -6.784 9.331 24.297 1.00 84.31 200 ALA A N 1
ATOM 1450 C CA . ALA A 1 200 ? -5.775 10.333 23.967 1.00 84.31 200 ALA A CA 1
ATOM 1451 C C . ALA A 1 200 ? -4.352 9.852 24.297 1.00 84.31 200 ALA A C 1
ATOM 1453 O O . ALA A 1 200 ? -3.453 10.024 23.475 1.00 84.31 200 ALA A O 1
ATOM 1454 N N . ASP A 1 201 ? -4.160 9.194 25.446 1.00 86.94 201 ASP A N 1
ATOM 1455 C CA . ASP A 1 201 ? -2.872 8.608 25.843 1.00 86.94 201 ASP A CA 1
ATOM 1456 C C . ASP A 1 201 ? -2.458 7.481 24.879 1.00 86.94 201 ASP A C 1
ATOM 1458 O O . ASP A 1 201 ? -1.327 7.447 24.389 1.00 86.94 201 ASP A O 1
ATOM 1462 N N . PHE A 1 202 ? -3.401 6.612 24.493 1.00 88.06 202 PHE A N 1
ATOM 1463 C CA . PHE A 1 202 ? -3.153 5.585 23.478 1.00 88.06 202 PHE A CA 1
ATOM 1464 C C . PHE A 1 202 ? -2.720 6.195 22.136 1.00 88.06 202 PHE A C 1
ATOM 1466 O O . PHE A 1 202 ? -1.704 5.796 21.559 1.00 88.06 202 PHE A O 1
ATOM 1473 N N . ARG A 1 203 ? -3.452 7.205 21.650 1.00 89.25 203 ARG A N 1
ATOM 1474 C CA . ARG A 1 203 ? -3.131 7.909 20.400 1.00 89.25 203 ARG A CA 1
ATOM 1475 C C . ARG A 1 203 ? -1.773 8.601 20.454 1.00 89.25 203 ARG A C 1
ATOM 1477 O O . ARG A 1 203 ? -1.033 8.513 19.478 1.00 89.25 203 ARG A O 1
ATOM 1484 N N . ALA A 1 204 ? -1.436 9.254 21.566 1.00 90.88 204 ALA A N 1
ATOM 1485 C CA . ALA A 1 204 ? -0.144 9.912 21.752 1.00 90.88 204 ALA A CA 1
ATOM 1486 C C . ALA A 1 204 ? 1.019 8.910 21.659 1.00 90.88 204 ALA A C 1
ATOM 1488 O O . ALA A 1 204 ? 2.022 9.187 21.003 1.00 90.88 204 ALA A O 1
ATOM 1489 N N . ARG A 1 205 ? 0.854 7.711 22.231 1.00 91.62 205 ARG A N 1
ATOM 1490 C CA . ARG A 1 205 ? 1.848 6.625 22.161 1.00 91.62 205 ARG A CA 1
ATOM 1491 C C . ARG A 1 205 ? 1.958 5.997 20.774 1.00 91.62 205 ARG A C 1
ATOM 1493 O O . ARG A 1 205 ? 3.054 5.649 20.348 1.00 91.62 205 ARG A O 1
ATOM 1500 N N . MET A 1 206 ? 0.841 5.881 20.056 1.00 92.25 206 MET A N 1
ATOM 1501 C CA . MET A 1 206 ? 0.818 5.346 18.689 1.00 92.25 206 MET A CA 1
ATOM 1502 C C . MET A 1 206 ? 1.280 6.350 17.629 1.00 92.25 206 MET A C 1
ATOM 1504 O O . MET A 1 206 ? 1.669 5.939 16.536 1.00 92.25 206 MET A O 1
ATOM 1508 N N . TRP A 1 207 ? 1.269 7.651 17.931 1.00 88.62 207 TRP A N 1
ATOM 1509 C CA . TRP A 1 207 ? 1.624 8.710 16.986 1.00 88.62 207 TRP A CA 1
ATOM 1510 C C . TRP A 1 207 ? 2.998 8.520 16.311 1.00 88.62 207 TRP A C 1
ATOM 1512 O O . TRP A 1 207 ? 3.042 8.546 15.082 1.00 88.62 207 TRP A O 1
ATOM 1522 N N . PRO A 1 208 ? 4.110 8.241 17.023 1.00 94.06 208 PRO A N 1
ATOM 1523 C CA . PRO A 1 208 ? 5.406 8.022 16.372 1.00 94.06 208 PRO A CA 1
ATOM 1524 C C . PRO A 1 208 ? 5.515 6.681 15.623 1.00 94.06 208 PRO A C 1
ATOM 1526 O O . PRO A 1 208 ? 6.445 6.497 14.837 1.00 94.06 208 PRO A O 1
ATOM 1529 N N . ALA A 1 209 ? 4.595 5.733 15.833 1.00 92.75 209 ALA A N 1
ATOM 1530 C CA . ALA A 1 209 ? 4.759 4.364 15.350 1.00 92.75 209 ALA A CA 1
ATOM 1531 C C . ALA A 1 209 ? 4.695 4.257 13.816 1.00 92.75 209 ALA A C 1
ATOM 1533 O O . ALA A 1 209 ? 5.517 3.562 13.214 1.00 92.75 209 ALA A O 1
ATOM 1534 N N . LEU A 1 210 ? 3.758 4.959 13.166 1.00 91.31 210 LEU A N 1
ATOM 1535 C CA . LEU A 1 210 ? 3.603 4.892 11.708 1.00 91.31 210 LEU A CA 1
ATOM 1536 C C . LEU A 1 210 ? 4.779 5.544 10.947 1.00 91.31 210 LEU A C 1
ATOM 1538 O O . LEU A 1 210 ? 5.273 4.911 10.009 1.00 91.31 210 LEU A O 1
ATOM 1542 N N . PRO A 1 211 ? 5.293 6.733 11.330 1.00 94.75 211 PRO A N 1
ATOM 1543 C CA . PRO A 1 211 ? 6.522 7.286 10.755 1.00 94.75 211 PRO A CA 1
ATOM 1544 C C . PRO A 1 211 ? 7.720 6.355 10.884 1.00 94.75 211 PRO A C 1
ATOM 1546 O O . PRO A 1 211 ? 8.430 6.139 9.905 1.00 94.75 211 PRO A O 1
ATOM 1549 N N . VAL A 1 212 ? 7.919 5.763 12.066 1.00 95.94 212 VAL A N 1
ATOM 1550 C CA . VAL A 1 212 ? 9.031 4.835 12.312 1.00 95.94 212 VAL A CA 1
ATOM 1551 C C . VAL A 1 212 ? 8.895 3.591 11.434 1.00 95.94 212 VAL A C 1
ATOM 1553 O O . VAL A 1 212 ? 9.854 3.209 10.767 1.00 95.94 212 VAL A O 1
ATOM 1556 N N . ALA A 1 213 ? 7.701 2.996 11.354 1.00 94.88 213 ALA A N 1
ATOM 1557 C CA . ALA A 1 213 ? 7.443 1.861 10.468 1.00 94.88 213 ALA A CA 1
ATOM 1558 C C . ALA A 1 213 ? 7.667 2.214 8.989 1.00 94.88 213 ALA A C 1
ATOM 1560 O O . ALA A 1 213 ? 8.241 1.415 8.249 1.00 94.88 213 ALA A O 1
ATOM 1561 N N . SER A 1 214 ? 7.252 3.412 8.571 1.00 95.06 214 SER A N 1
ATOM 1562 C CA . SER A 1 214 ? 7.437 3.908 7.202 1.00 95.06 214 SER A CA 1
ATOM 1563 C C . SER A 1 214 ? 8.918 4.094 6.882 1.00 95.06 214 SER A C 1
ATOM 1565 O O . SER A 1 214 ? 9.383 3.604 5.858 1.00 95.06 214 SER A O 1
ATOM 1567 N N . ALA A 1 215 ? 9.682 4.718 7.781 1.00 96.31 215 ALA A N 1
ATOM 1568 C CA . ALA A 1 215 ? 11.121 4.903 7.628 1.00 96.31 215 ALA A CA 1
ATOM 1569 C C . ALA A 1 215 ? 11.863 3.559 7.560 1.00 96.31 215 ALA A C 1
ATOM 1571 O O . ALA A 1 215 ? 12.661 3.347 6.650 1.00 96.31 215 ALA A O 1
ATOM 1572 N N . LEU A 1 216 ? 11.555 2.619 8.462 1.00 95.06 216 LEU A N 1
ATOM 1573 C CA . LEU A 1 216 ? 12.146 1.277 8.450 1.00 95.06 216 LEU A CA 1
ATOM 1574 C C . LEU A 1 216 ? 11.818 0.518 7.161 1.00 95.06 216 LEU A C 1
ATOM 1576 O O . LEU A 1 216 ? 12.699 -0.112 6.576 1.00 95.06 216 LEU A O 1
ATOM 1580 N N . HIS A 1 217 ? 10.572 0.598 6.689 1.00 95.38 217 HIS A N 1
ATOM 1581 C CA . HIS A 1 217 ? 10.166 -0.050 5.446 1.00 95.38 217 HIS A CA 1
ATOM 1582 C C . HIS A 1 217 ? 10.860 0.561 4.218 1.00 95.38 217 HIS A C 1
ATOM 1584 O O . HIS A 1 217 ? 11.346 -0.175 3.353 1.00 95.38 217 HIS A O 1
ATOM 1590 N N . LEU A 1 218 ? 10.966 1.891 4.157 1.00 96.62 218 LEU A N 1
ATOM 1591 C CA . LEU A 1 218 ? 11.683 2.592 3.092 1.00 96.62 218 LEU A CA 1
ATOM 1592 C C . LEU A 1 218 ? 13.172 2.237 3.088 1.00 96.62 218 LEU A C 1
ATOM 1594 O O . LEU A 1 218 ? 13.708 1.926 2.027 1.00 96.62 218 LEU A O 1
ATOM 1598 N N . LEU A 1 219 ? 13.820 2.209 4.257 1.00 96.94 219 LEU A N 1
ATOM 1599 C CA . LEU A 1 219 ? 15.226 1.817 4.394 1.00 96.94 219 LEU A CA 1
ATOM 1600 C C . LEU A 1 219 ? 15.458 0.369 3.960 1.00 96.94 219 LEU A C 1
ATOM 1602 O O . LEU A 1 219 ? 16.386 0.102 3.198 1.00 96.94 219 LEU A O 1
ATOM 1606 N N . ALA A 1 220 ? 14.598 -0.559 4.386 1.00 95.94 220 ALA A N 1
ATOM 1607 C CA . ALA A 1 220 ? 14.686 -1.958 3.976 1.00 95.94 220 ALA A CA 1
ATOM 1608 C C . ALA A 1 220 ? 14.541 -2.109 2.453 1.00 95.94 220 ALA A C 1
ATOM 1610 O O . ALA A 1 220 ? 15.323 -2.816 1.819 1.00 95.94 220 ALA A O 1
ATOM 1611 N N . THR A 1 221 ? 13.581 -1.405 1.850 1.00 96.50 221 THR A N 1
ATOM 1612 C CA . THR A 1 221 ? 13.337 -1.473 0.401 1.00 96.50 221 THR A CA 1
ATOM 1613 C C . THR A 1 221 ? 14.459 -0.810 -0.399 1.00 96.50 221 THR A C 1
ATOM 1615 O O . THR A 1 221 ? 14.898 -1.351 -1.413 1.00 96.50 221 THR A O 1
ATOM 1618 N N . ALA A 1 222 ? 14.975 0.331 0.065 1.00 96.50 222 ALA A N 1
ATOM 1619 C CA . ALA A 1 222 ? 16.131 0.994 -0.532 1.00 96.50 222 ALA A CA 1
ATOM 1620 C C . ALA A 1 222 ? 17.386 0.113 -0.455 1.00 96.50 222 ALA A C 1
ATOM 1622 O O . ALA A 1 222 ? 18.092 -0.024 -1.452 1.00 96.50 222 ALA A O 1
ATOM 1623 N N . GLY A 1 223 ? 17.615 -0.541 0.689 1.00 97.00 223 GLY A N 1
ATOM 1624 C CA . GLY A 1 223 ? 18.695 -1.506 0.876 1.00 97.00 223 GLY A CA 1
ATOM 1625 C C . GLY A 1 223 ? 18.598 -2.678 -0.099 1.00 97.00 223 GLY A C 1
ATOM 1626 O O . GLY A 1 223 ? 19.566 -2.957 -0.797 1.00 97.00 223 GLY A O 1
ATOM 1627 N N . LEU A 1 224 ? 17.421 -3.304 -0.227 1.00 96.50 224 LEU A N 1
ATOM 1628 C CA . LEU A 1 224 ? 17.188 -4.386 -1.195 1.00 96.50 224 LEU A CA 1
ATOM 1629 C C . LEU A 1 224 ? 17.416 -3.933 -2.644 1.00 96.50 224 LEU A C 1
ATOM 1631 O O . LEU A 1 224 ? 18.052 -4.652 -3.416 1.00 96.50 224 LEU A O 1
ATOM 1635 N N . GLY A 1 225 ? 16.938 -2.737 -3.004 1.00 96.62 225 GLY A N 1
ATOM 1636 C CA . GLY A 1 225 ? 17.157 -2.147 -4.326 1.00 96.62 225 GLY A CA 1
ATOM 1637 C C . GLY A 1 225 ? 18.641 -1.928 -4.607 1.00 96.62 225 GLY A C 1
ATOM 1638 O O . GLY A 1 225 ? 19.146 -2.350 -5.646 1.00 96.62 225 GLY A O 1
ATOM 1639 N N . LEU A 1 226 ? 19.367 -1.356 -3.642 1.00 96.88 226 LEU A N 1
ATOM 1640 C CA . LEU A 1 226 ? 20.807 -1.141 -3.741 1.00 96.88 226 LEU A CA 1
ATOM 1641 C C . LEU A 1 226 ? 21.561 -2.469 -3.857 1.00 96.88 226 LEU A C 1
ATOM 1643 O O . LEU A 1 226 ? 22.397 -2.607 -4.742 1.00 96.88 226 LEU A O 1
ATOM 1647 N N . THR A 1 227 ? 21.247 -3.468 -3.027 1.00 96.62 227 THR A N 1
ATOM 1648 C CA . THR A 1 227 ? 21.853 -4.806 -3.108 1.00 96.62 227 THR A CA 1
ATOM 1649 C C . THR A 1 227 ? 21.620 -5.447 -4.471 1.00 96.62 227 THR A C 1
ATOM 1651 O O . THR A 1 227 ? 22.558 -5.972 -5.068 1.00 96.62 227 THR A O 1
ATOM 1654 N N . GLY A 1 228 ? 20.401 -5.368 -5.004 1.00 95.19 228 GLY A N 1
ATOM 1655 C CA . GLY A 1 228 ? 20.102 -5.873 -6.340 1.00 95.19 228 GLY A CA 1
ATOM 1656 C C . GLY A 1 228 ? 20.899 -5.152 -7.431 1.00 95.19 228 GLY A C 1
ATOM 1657 O O . GLY A 1 228 ? 21.427 -5.797 -8.338 1.00 95.19 228 GLY A O 1
ATOM 1658 N N . LEU A 1 229 ? 21.047 -3.826 -7.330 1.00 95.44 229 LEU A N 1
ATOM 1659 C CA . LEU A 1 229 ? 21.836 -3.047 -8.285 1.00 95.44 229 LEU A CA 1
ATOM 1660 C C . LEU A 1 229 ? 23.330 -3.372 -8.176 1.00 95.44 229 LEU A C 1
ATOM 1662 O O . LEU A 1 229 ? 23.980 -3.497 -9.209 1.00 95.44 229 LEU A O 1
ATOM 1666 N N . LEU A 1 230 ? 23.855 -3.591 -6.966 1.00 95.25 230 LEU A N 1
ATOM 1667 C CA . LEU A 1 230 ? 25.231 -4.046 -6.727 1.00 95.25 230 LEU A CA 1
ATOM 1668 C C . LEU A 1 230 ? 25.493 -5.422 -7.360 1.00 95.25 230 LEU A C 1
ATOM 1670 O O . LEU A 1 230 ? 26.542 -5.639 -7.962 1.00 95.25 230 LEU A O 1
ATOM 1674 N N . LEU A 1 231 ? 24.539 -6.353 -7.270 1.00 93.69 231 LEU A N 1
ATOM 1675 C CA . LEU A 1 231 ? 24.645 -7.656 -7.937 1.00 93.69 231 LEU A CA 1
ATOM 1676 C C . LEU A 1 231 ? 24.625 -7.500 -9.461 1.00 93.69 231 LEU A C 1
ATOM 1678 O O . LEU A 1 231 ? 25.449 -8.087 -10.163 1.00 93.69 231 LEU A O 1
ATOM 1682 N N . LEU A 1 232 ? 23.732 -6.654 -9.979 1.00 91.06 232 LEU A N 1
ATOM 1683 C CA . LEU A 1 232 ? 23.656 -6.364 -11.406 1.00 91.06 232 LEU A CA 1
ATOM 1684 C C . LEU A 1 232 ? 24.946 -5.695 -11.921 1.00 91.06 232 LEU A C 1
ATOM 1686 O O . LEU A 1 232 ? 25.374 -5.965 -13.046 1.00 91.06 232 LEU A O 1
ATOM 1690 N N . THR A 1 233 ? 25.578 -4.803 -11.147 1.00 90.56 233 THR A N 1
ATOM 1691 C CA . THR A 1 233 ? 26.866 -4.186 -11.521 1.00 90.56 233 THR A CA 1
ATOM 1692 C C . THR A 1 233 ? 28.025 -5.153 -11.427 1.00 90.56 233 THR A C 1
ATOM 1694 O O . THR A 1 233 ? 28.906 -5.111 -12.284 1.00 90.56 233 THR A O 1
ATOM 1697 N N . ALA A 1 234 ? 28.013 -6.054 -10.447 1.00 89.25 234 ALA A N 1
ATOM 1698 C CA . ALA A 1 234 ? 29.069 -7.037 -10.269 1.00 89.25 234 ALA A CA 1
ATOM 1699 C C . ALA A 1 234 ? 29.209 -7.982 -11.473 1.00 89.25 234 ALA A C 1
ATOM 1701 O O . ALA A 1 234 ? 30.339 -8.348 -11.796 1.00 89.25 234 ALA A O 1
ATOM 1702 N N . VAL A 1 235 ? 28.095 -8.330 -12.129 1.00 87.50 235 VAL A N 1
ATOM 1703 C CA . VAL A 1 235 ? 28.038 -9.269 -13.269 1.00 87.50 235 VAL A CA 1
ATOM 1704 C C . VAL A 1 235 ? 28.199 -8.569 -14.631 1.00 87.50 235 VAL A C 1
ATOM 1706 O O . VAL A 1 235 ? 28.486 -9.219 -15.632 1.00 87.50 235 VAL A O 1
ATOM 1709 N N . GLY A 1 236 ? 28.031 -7.245 -14.693 1.00 80.88 236 GLY A N 1
ATOM 1710 C CA . GLY A 1 236 ? 28.142 -6.475 -15.937 1.00 80.88 236 GLY A CA 1
ATOM 1711 C C . GLY A 1 236 ? 29.546 -5.911 -16.210 1.00 80.88 236 GLY A C 1
ATOM 1712 O O . GLY A 1 236 ? 30.396 -5.898 -15.317 1.00 80.88 236 GLY A O 1
ATOM 1713 N N . PRO A 1 237 ? 29.786 -5.378 -17.424 1.00 73.88 237 PRO A N 1
ATOM 1714 C CA . PRO A 1 237 ? 31.015 -4.654 -17.736 1.00 73.88 237 PRO A CA 1
ATOM 1715 C C . PRO A 1 237 ? 31.165 -3.437 -16.815 1.00 73.88 237 PRO A C 1
ATOM 1717 O O . PRO A 1 237 ? 30.201 -2.703 -16.570 1.00 73.88 237 PRO A O 1
ATOM 1720 N N . ARG A 1 238 ? 32.375 -3.251 -16.274 1.00 73.62 238 ARG A N 1
ATOM 1721 C CA . ARG A 1 238 ? 32.688 -2.195 -15.305 1.00 73.62 238 ARG A CA 1
ATOM 1722 C C . ARG A 1 238 ? 33.465 -1.078 -16.001 1.00 73.62 238 ARG A C 1
ATOM 1724 O O . ARG A 1 238 ? 34.560 -1.350 -16.485 1.00 73.62 238 ARG A O 1
ATOM 1731 N N . PRO A 1 239 ? 32.958 0.164 -16.014 1.00 65.69 239 PRO A N 1
ATOM 1732 C CA . PRO A 1 239 ? 33.640 1.288 -16.656 1.00 65.69 239 PRO A CA 1
ATOM 1733 C C . PRO A 1 239 ? 34.810 1.865 -15.828 1.00 65.69 239 PRO A C 1
ATOM 1735 O O . PRO A 1 239 ? 35.345 2.909 -16.177 1.00 65.69 239 PRO A O 1
ATOM 1738 N N . GLY A 1 240 ? 35.240 1.189 -14.753 1.00 76.56 240 GLY A N 1
ATOM 1739 C CA . GLY A 1 240 ? 36.426 1.551 -13.961 1.00 76.56 240 GLY A CA 1
ATOM 1740 C C . GLY A 1 240 ? 36.155 2.350 -12.679 1.00 76.56 240 GLY A C 1
ATOM 1741 O O . GLY A 1 240 ? 37.065 2.495 -11.867 1.00 76.56 240 GLY A O 1
ATOM 1742 N N . GLY A 1 241 ? 34.922 2.818 -12.449 1.00 81.00 241 GLY A N 1
ATOM 1743 C CA . GLY A 1 241 ? 34.504 3.431 -11.183 1.00 81.00 241 GLY A CA 1
ATOM 1744 C C . GLY A 1 241 ? 34.364 2.433 -10.024 1.00 81.00 241 GLY A C 1
ATOM 1745 O O . GLY A 1 241 ? 34.357 1.212 -10.206 1.00 81.00 241 GLY A O 1
ATOM 1746 N N . GLY A 1 242 ? 34.219 2.950 -8.799 1.00 87.31 242 GLY A N 1
ATOM 1747 C CA . GLY A 1 242 ? 33.929 2.126 -7.622 1.00 87.31 242 GLY A CA 1
ATOM 1748 C C . GLY A 1 242 ? 32.568 1.425 -7.738 1.00 87.31 242 GLY A C 1
ATOM 1749 O O . GLY A 1 242 ? 31.584 2.033 -8.151 1.00 87.31 242 GLY A O 1
ATOM 1750 N N . LEU A 1 243 ? 32.483 0.155 -7.325 1.00 88.50 243 LEU A N 1
ATOM 1751 C CA . LEU A 1 243 ? 31.288 -0.687 -7.513 1.00 88.50 243 LEU A CA 1
ATOM 1752 C C . LEU A 1 243 ? 30.002 -0.076 -6.920 1.00 88.50 243 LEU A C 1
ATOM 1754 O O . LEU A 1 243 ? 28.933 -0.189 -7.521 1.00 88.50 243 LEU A O 1
ATOM 1758 N N . LEU A 1 244 ? 30.110 0.602 -5.772 1.00 89.56 244 LEU A N 1
ATOM 1759 C CA . LEU A 1 244 ? 28.987 1.305 -5.146 1.00 89.56 244 LEU A CA 1
ATOM 1760 C C . LEU A 1 244 ? 28.527 2.511 -5.974 1.00 89.56 244 LEU A C 1
ATOM 1762 O O . LEU A 1 244 ? 27.329 2.695 -6.168 1.00 89.56 244 LEU A O 1
ATOM 1766 N N . TYR A 1 245 ? 29.472 3.308 -6.478 1.00 90.19 245 TYR A N 1
ATOM 1767 C CA . TYR A 1 245 ? 29.178 4.481 -7.301 1.00 90.19 245 TYR A CA 1
ATOM 1768 C C . TYR A 1 245 ? 28.417 4.073 -8.567 1.00 90.19 245 TYR A C 1
ATOM 1770 O O . TYR A 1 245 ? 27.348 4.614 -8.846 1.00 90.19 245 TYR A O 1
ATOM 1778 N N . GLU A 1 246 ? 28.905 3.045 -9.260 1.00 89.75 246 GLU A N 1
ATOM 1779 C CA . GLU A 1 246 ? 28.263 2.504 -10.461 1.00 89.75 246 GLU A CA 1
ATOM 1780 C C . GLU A 1 246 ? 26.868 1.937 -10.174 1.00 89.75 246 GLU A C 1
ATOM 1782 O O . GLU A 1 246 ? 25.938 2.132 -10.956 1.00 89.75 246 GLU A O 1
ATOM 1787 N N . ALA A 1 247 ? 26.687 1.251 -9.040 1.00 90.62 247 ALA A N 1
ATOM 1788 C CA . ALA A 1 247 ? 25.391 0.681 -8.676 1.00 90.62 247 ALA A CA 1
ATOM 1789 C C . ALA A 1 247 ? 24.341 1.759 -8.409 1.00 90.62 247 ALA A C 1
ATOM 1791 O O . ALA A 1 247 ? 23.211 1.631 -8.871 1.00 90.62 247 ALA A O 1
ATOM 1792 N N . VAL A 1 248 ? 24.715 2.837 -7.718 1.00 90.75 248 VAL A N 1
ATOM 1793 C CA . VAL A 1 248 ? 23.807 3.961 -7.455 1.00 90.75 248 VAL A CA 1
ATOM 1794 C C . VAL A 1 248 ? 23.401 4.656 -8.757 1.00 90.75 248 VAL A C 1
ATOM 1796 O O . VAL A 1 248 ? 22.220 4.950 -8.935 1.00 90.75 248 VAL A O 1
ATOM 1799 N N . HIS A 1 249 ? 24.344 4.854 -9.686 1.00 90.94 249 HIS A N 1
ATOM 1800 C CA . HIS A 1 249 ? 24.104 5.562 -10.952 1.00 90.94 249 HIS A CA 1
ATOM 1801 C C . HIS A 1 249 ? 23.449 4.700 -12.042 1.00 90.94 249 HIS A C 1
ATOM 1803 O O . HIS A 1 249 ? 23.006 5.232 -13.059 1.00 90.94 249 HIS A O 1
ATOM 1809 N N . ARG A 1 250 ? 23.319 3.381 -11.838 1.00 91.00 250 ARG A N 1
ATOM 1810 C CA . ARG A 1 250 ? 22.551 2.501 -12.738 1.00 91.00 250 ARG A CA 1
ATOM 1811 C C . ARG A 1 250 ? 21.060 2.807 -12.754 1.00 91.00 250 ARG A C 1
ATOM 1813 O O . ARG A 1 250 ? 20.407 2.507 -13.751 1.00 91.00 250 ARG A O 1
ATOM 1820 N N . ALA A 1 251 ? 20.532 3.348 -11.661 1.00 93.06 251 ALA A N 1
ATOM 1821 C CA . ALA A 1 251 ? 19.144 3.759 -11.561 1.00 93.06 251 ALA A CA 1
ATOM 1822 C C . ALA A 1 251 ? 19.031 5.283 -11.610 1.00 93.06 251 ALA A C 1
ATOM 1824 O O . ALA A 1 251 ? 19.790 6.008 -10.969 1.00 93.06 251 ALA A O 1
ATOM 1825 N N . THR A 1 252 ? 18.054 5.782 -12.360 1.00 94.12 252 THR A N 1
ATOM 1826 C CA . THR A 1 252 ? 17.787 7.219 -12.438 1.00 94.12 252 THR A CA 1
ATOM 1827 C C . THR A 1 252 ? 17.109 7.714 -11.156 1.00 94.12 252 THR A C 1
ATOM 1829 O O . THR A 1 252 ? 16.441 6.956 -10.449 1.00 94.12 252 THR A O 1
ATOM 1832 N N . GLY A 1 253 ? 17.227 9.011 -10.855 1.00 94.62 253 GLY A N 1
ATOM 1833 C CA . GLY A 1 253 ? 16.519 9.624 -9.722 1.00 94.62 253 GLY A CA 1
ATOM 1834 C C . GLY A 1 253 ? 15.009 9.318 -9.704 1.00 94.62 253 GLY A C 1
ATOM 1835 O O . GLY A 1 253 ? 14.497 8.890 -8.669 1.00 94.62 253 GLY A O 1
ATOM 1836 N N . PRO A 1 254 ? 14.291 9.437 -10.840 1.00 94.44 254 PRO A N 1
ATOM 1837 C CA . PRO A 1 254 ? 12.883 9.055 -10.920 1.00 94.44 254 PRO A CA 1
ATOM 1838 C C . PRO A 1 254 ? 12.609 7.564 -10.662 1.00 94.44 254 PRO A C 1
ATOM 1840 O O . PRO A 1 254 ? 11.563 7.244 -10.108 1.00 94.44 254 PRO A O 1
ATOM 1843 N N . GLN A 1 255 ? 13.530 6.650 -10.991 1.00 94.69 255 GLN A N 1
ATOM 1844 C CA . GLN A 1 255 ? 13.384 5.225 -10.659 1.00 94.69 255 GLN A CA 1
ATOM 1845 C C . GLN A 1 255 ? 13.485 4.977 -9.149 1.00 94.69 255 GLN A C 1
ATOM 1847 O O . GLN A 1 255 ? 12.650 4.266 -8.588 1.00 94.69 255 GLN A O 1
ATOM 1852 N N . TRP A 1 256 ? 14.447 5.612 -8.472 1.00 95.62 256 TRP A N 1
ATOM 1853 C CA . TRP A 1 256 ? 14.536 5.577 -7.008 1.00 95.62 256 TRP A CA 1
ATOM 1854 C C . TRP A 1 256 ? 13.291 6.174 -6.347 1.00 95.62 256 TRP A C 1
ATOM 1856 O O . TRP A 1 256 ? 12.734 5.583 -5.420 1.00 95.62 256 TRP A O 1
ATOM 1866 N N . ALA A 1 257 ? 12.814 7.310 -6.856 1.00 96.25 257 ALA A N 1
ATOM 1867 C CA . ALA A 1 257 ? 11.609 7.959 -6.358 1.00 96.25 257 ALA A CA 1
ATOM 1868 C C . ALA A 1 257 ? 10.356 7.093 -6.583 1.00 96.25 257 ALA A C 1
ATOM 1870 O O . ALA A 1 257 ? 9.550 6.932 -5.669 1.00 96.25 257 ALA A O 1
ATOM 1871 N N . GLY A 1 258 ? 10.211 6.477 -7.761 1.00 94.81 258 GLY A N 1
ATOM 1872 C CA . GLY A 1 258 ? 9.121 5.550 -8.071 1.00 94.81 258 GLY A CA 1
ATOM 1873 C C . GLY A 1 258 ? 9.132 4.301 -7.183 1.00 94.81 258 GLY A C 1
ATOM 1874 O O . GLY A 1 258 ? 8.071 3.856 -6.738 1.00 94.81 258 GLY A O 1
ATOM 1875 N N . GLN A 1 259 ? 10.319 3.773 -6.855 1.00 95.75 259 GLN A N 1
ATOM 1876 C CA . GLN A 1 259 ? 10.475 2.684 -5.887 1.00 95.75 259 GLN A CA 1
ATOM 1877 C C . GLN A 1 259 ? 10.014 3.112 -4.487 1.00 95.75 259 GLN A C 1
ATOM 1879 O O . GLN A 1 259 ? 9.232 2.406 -3.849 1.00 95.75 259 GLN A O 1
ATOM 1884 N N . ALA A 1 260 ? 10.483 4.271 -4.016 1.00 96.88 260 ALA A N 1
ATOM 1885 C CA . ALA A 1 260 ? 10.141 4.799 -2.700 1.00 96.88 260 ALA A CA 1
ATOM 1886 C C . ALA A 1 260 ? 8.638 5.089 -2.573 1.00 96.88 260 ALA A C 1
ATOM 1888 O O . ALA A 1 260 ? 8.031 4.727 -1.569 1.00 96.88 260 ALA A O 1
ATOM 1889 N N . ALA A 1 261 ? 8.019 5.674 -3.602 1.00 97.31 261 ALA A N 1
ATOM 1890 C CA . ALA A 1 261 ? 6.586 5.949 -3.628 1.00 97.31 261 ALA A CA 1
ATOM 1891 C C . ALA A 1 261 ? 5.749 4.663 -3.587 1.00 97.31 261 ALA A C 1
ATOM 1893 O O . ALA A 1 261 ? 4.757 4.595 -2.864 1.00 97.31 261 ALA A O 1
ATOM 1894 N N . LEU A 1 262 ? 6.162 3.627 -4.325 1.00 95.81 262 LEU A N 1
ATOM 1895 C CA . LEU A 1 262 ? 5.502 2.323 -4.291 1.00 95.81 262 LEU A CA 1
ATOM 1896 C C . LEU A 1 262 ? 5.625 1.693 -2.893 1.00 95.81 262 LEU A C 1
ATOM 1898 O O . LEU A 1 262 ? 4.617 1.303 -2.309 1.00 95.81 262 LEU A O 1
ATOM 1902 N N . ALA A 1 263 ? 6.829 1.653 -2.318 1.00 96.06 263 ALA A N 1
ATOM 1903 C CA . ALA A 1 263 ? 7.052 1.139 -0.964 1.00 96.06 263 ALA A CA 1
ATOM 1904 C C . ALA A 1 263 ? 6.207 1.890 0.084 1.00 96.06 263 ALA A C 1
ATOM 1906 O O . ALA A 1 263 ? 5.529 1.282 0.913 1.00 96.06 263 ALA A O 1
ATOM 1907 N N . LEU A 1 264 ? 6.171 3.223 -0.006 1.00 96.62 264 LEU A N 1
ATOM 1908 C CA . LEU A 1 264 ? 5.368 4.067 0.877 1.00 96.62 264 LEU A CA 1
ATOM 1909 C C . LEU A 1 264 ? 3.863 3.804 0.745 1.00 96.62 264 LEU A C 1
ATOM 1911 O O . LEU A 1 264 ? 3.151 3.962 1.728 1.00 96.62 264 LEU A O 1
ATOM 1915 N N . LEU A 1 265 ? 3.376 3.395 -0.430 1.00 97.31 265 LEU A N 1
ATOM 1916 C CA . LEU A 1 265 ? 1.976 3.029 -0.657 1.00 97.31 265 LEU A CA 1
ATOM 1917 C C . LEU A 1 265 ? 1.618 1.650 -0.071 1.00 97.31 265 LEU A C 1
ATOM 1919 O O . LEU A 1 265 ? 0.528 1.479 0.480 1.00 97.31 265 LEU A O 1
ATOM 1923 N N . LEU A 1 266 ? 2.519 0.665 -0.168 1.00 95.50 266 LEU A N 1
ATOM 1924 C CA . LEU A 1 266 ? 2.251 -0.710 0.283 1.00 95.50 266 LEU A CA 1
ATOM 1925 C C . LEU A 1 266 ? 1.991 -0.797 1.788 1.00 95.50 266 LEU A C 1
ATOM 1927 O O . LEU A 1 266 ? 1.104 -1.538 2.221 1.00 95.50 266 LEU A O 1
ATOM 1931 N N . LEU A 1 267 ? 2.737 -0.035 2.590 1.00 95.75 267 LEU A N 1
ATOM 1932 C CA . LEU A 1 267 ? 2.597 -0.049 4.045 1.00 95.75 267 LEU A CA 1
ATOM 1933 C C . LEU A 1 267 ? 1.191 0.371 4.528 1.00 95.75 267 LEU A C 1
ATOM 1935 O O . LEU A 1 267 ? 0.539 -0.449 5.179 1.00 95.75 267 LEU A O 1
ATOM 1939 N N . PRO A 1 268 ? 0.669 1.579 4.223 1.00 95.69 268 PRO A N 1
ATOM 1940 C CA . PRO A 1 268 ? -0.661 1.992 4.657 1.00 95.69 268 PRO A CA 1
ATOM 1941 C C . PRO A 1 268 ? -1.761 1.114 4.052 1.00 95.69 268 PRO A C 1
ATOM 1943 O O . PRO A 1 268 ? -2.719 0.799 4.753 1.00 95.69 268 PRO A O 1
ATOM 1946 N N . ALA A 1 269 ? -1.619 0.641 2.807 1.00 95.00 269 ALA A N 1
ATOM 1947 C CA . ALA A 1 269 ? -2.577 -0.300 2.226 1.00 95.00 269 ALA A CA 1
ATOM 1948 C C . ALA A 1 269 ? -2.648 -1.614 3.028 1.00 95.00 269 ALA A C 1
ATOM 1950 O O . ALA A 1 269 ? -3.740 -2.093 3.340 1.00 95.00 269 ALA A O 1
ATOM 1951 N N . THR A 1 270 ? -1.500 -2.166 3.432 1.00 92.56 270 THR A N 1
ATOM 1952 C CA . THR A 1 270 ? -1.452 -3.393 4.247 1.00 92.56 270 THR A CA 1
ATOM 1953 C C . THR A 1 270 ? -2.003 -3.159 5.646 1.00 92.56 270 THR A C 1
ATOM 1955 O O . THR A 1 270 ? -2.786 -3.968 6.140 1.00 92.56 270 THR A O 1
ATOM 1958 N N . VAL A 1 271 ? -1.648 -2.038 6.280 1.00 92.50 271 VAL A N 1
ATOM 1959 C CA . VAL A 1 271 ? -2.191 -1.645 7.588 1.00 92.50 271 VAL A CA 1
ATOM 1960 C C . VAL A 1 271 ? -3.718 -1.580 7.534 1.00 92.50 271 VAL A C 1
ATOM 1962 O O . VAL A 1 271 ? -4.388 -2.223 8.337 1.00 92.50 271 VAL A O 1
ATOM 1965 N N . LEU A 1 272 ? -4.281 -0.876 6.550 1.00 92.38 272 LEU A N 1
ATOM 1966 C CA . LEU A 1 272 ? -5.728 -0.748 6.383 1.00 92.38 272 LEU A CA 1
ATOM 1967 C C . LEU A 1 272 ? -6.401 -2.101 6.138 1.00 92.38 272 LEU A C 1
ATOM 1969 O O . LEU A 1 272 ? -7.421 -2.394 6.763 1.00 92.38 272 LEU A O 1
ATOM 1973 N N . LEU A 1 273 ? -5.809 -2.955 5.297 1.00 89.38 273 LEU A N 1
ATOM 1974 C CA . LEU A 1 273 ? -6.299 -4.312 5.061 1.00 89.38 273 LEU A CA 1
ATOM 1975 C C . LEU A 1 273 ? -6.344 -5.130 6.363 1.00 89.38 273 LEU A C 1
ATOM 1977 O O . LEU A 1 273 ? -7.354 -5.776 6.647 1.00 89.38 273 LEU A O 1
ATOM 1981 N N . ARG A 1 274 ? -5.278 -5.077 7.173 1.00 86.31 274 ARG A N 1
ATOM 1982 C CA . ARG A 1 274 ? -5.166 -5.802 8.452 1.00 86.31 274 ARG A CA 1
ATOM 1983 C C . ARG A 1 274 ? -6.112 -5.250 9.523 1.00 86.31 274 ARG A C 1
ATOM 1985 O O . ARG A 1 274 ? -6.645 -6.030 10.303 1.00 86.31 274 ARG A O 1
ATOM 1992 N N . CYS A 1 275 ? -6.395 -3.949 9.508 1.00 86.00 275 CYS A N 1
ATOM 1993 C CA . CYS A 1 275 ? -7.382 -3.308 10.382 1.00 86.00 275 CYS A CA 1
ATOM 1994 C C . CYS A 1 275 ? -8.841 -3.473 9.897 1.00 86.00 275 CYS A C 1
ATOM 1996 O O . CYS A 1 275 ? -9.746 -2.845 10.442 1.00 86.00 275 CYS A O 1
ATOM 1998 N N . GLY A 1 276 ? -9.097 -4.283 8.861 1.00 85.50 276 GLY A N 1
ATOM 1999 C CA . GLY A 1 276 ? -10.445 -4.545 8.339 1.00 85.50 276 GLY A CA 1
ATOM 2000 C C . GLY A 1 276 ? -11.007 -3.453 7.419 1.00 85.50 276 GLY A C 1
ATOM 2001 O O . GLY A 1 276 ? -12.162 -3.529 7.009 1.00 85.50 276 GLY A O 1
ATOM 2002 N N . ARG A 1 277 ? -10.204 -2.451 7.046 1.00 89.44 277 ARG A N 1
ATOM 2003 C CA . ARG A 1 277 ? -10.543 -1.391 6.080 1.00 89.44 277 ARG A CA 1
ATOM 2004 C C . ARG A 1 277 ? -10.064 -1.784 4.682 1.00 89.44 277 ARG A C 1
ATOM 2006 O O . ARG A 1 277 ? -9.253 -1.106 4.057 1.00 89.44 277 ARG A O 1
ATOM 2013 N N . ALA A 1 278 ? -10.563 -2.916 4.196 1.00 90.00 278 ALA A N 1
ATOM 2014 C CA . ALA A 1 278 ? -10.058 -3.531 2.976 1.00 90.00 278 ALA A CA 1
ATOM 2015 C C . ALA A 1 278 ? -10.428 -2.759 1.696 1.00 90.00 278 ALA A C 1
ATOM 2017 O O . ALA A 1 278 ? -9.609 -2.650 0.789 1.00 90.00 278 ALA A O 1
ATOM 2018 N N . THR A 1 279 ? -11.624 -2.173 1.631 1.00 92.00 279 THR A N 1
ATOM 2019 C CA . THR A 1 279 ? -12.095 -1.406 0.467 1.00 92.00 279 THR A CA 1
ATOM 2020 C C . THR A 1 279 ? -11.169 -0.240 0.089 1.00 92.00 279 THR A C 1
ATOM 2022 O O . THR A 1 279 ? -10.720 -0.219 -1.055 1.00 92.00 279 THR A O 1
ATOM 2025 N N . PRO A 1 280 ? -10.804 0.695 0.995 1.00 93.56 280 PRO A N 1
ATOM 2026 C CA . PRO A 1 280 ? -9.894 1.790 0.646 1.00 93.56 280 PRO A CA 1
ATOM 2027 C C . PRO A 1 280 ? -8.476 1.306 0.319 1.00 93.56 280 PRO A C 1
ATOM 2029 O O . PRO A 1 280 ? -7.833 1.876 -0.558 1.00 93.56 280 PRO A O 1
ATOM 2032 N N . ALA A 1 281 ? -8.001 0.233 0.963 1.00 93.19 281 ALA A N 1
ATOM 2033 C CA . ALA A 1 281 ? -6.703 -0.363 0.646 1.00 93.19 281 ALA A CA 1
ATOM 2034 C C . ALA A 1 281 ? -6.657 -0.890 -0.797 1.00 93.19 281 ALA A C 1
ATOM 2036 O O . ALA A 1 281 ? -5.758 -0.551 -1.564 1.00 93.19 281 ALA A O 1
ATOM 2037 N N . VAL A 1 282 ? -7.655 -1.693 -1.174 1.00 94.25 282 VAL A N 1
ATOM 2038 C CA . VAL A 1 282 ? -7.768 -2.277 -2.516 1.00 94.25 282 VAL A CA 1
ATOM 2039 C C . VAL A 1 282 ? -7.990 -1.190 -3.563 1.00 94.25 282 VAL A C 1
ATOM 2041 O O . VAL A 1 282 ? -7.303 -1.179 -4.582 1.00 94.25 282 VAL A O 1
ATOM 2044 N N . ALA A 1 283 ? -8.897 -0.247 -3.295 1.00 95.06 283 ALA A N 1
ATOM 2045 C CA . ALA A 1 283 ? -9.181 0.860 -4.199 1.00 95.06 283 ALA A CA 1
ATOM 2046 C C . ALA A 1 283 ? -7.935 1.716 -4.454 1.00 95.06 283 ALA A C 1
ATOM 2048 O O . ALA A 1 283 ? -7.642 2.014 -5.606 1.00 95.06 283 ALA A O 1
ATOM 2049 N N . GLY A 1 284 ? -7.165 2.055 -3.415 1.00 95.31 284 GLY A N 1
ATOM 2050 C CA . GLY A 1 284 ? -5.949 2.855 -3.568 1.00 95.31 284 GLY A CA 1
ATOM 2051 C C . GLY A 1 284 ? -4.862 2.156 -4.388 1.00 95.31 284 GLY A C 1
ATOM 2052 O O . GLY A 1 284 ? -4.258 2.786 -5.253 1.00 95.31 284 GLY A O 1
ATOM 2053 N N . LEU A 1 285 ? -4.646 0.850 -4.184 1.00 95.38 285 LEU A N 1
ATOM 2054 C CA . LEU A 1 285 ? -3.661 0.084 -4.959 1.00 95.38 285 LEU A CA 1
ATOM 2055 C C . LEU A 1 285 ? -4.074 -0.082 -6.425 1.00 95.38 285 LEU A C 1
ATOM 2057 O O . LEU A 1 285 ? -3.257 0.126 -7.322 1.00 95.38 285 LEU A O 1
ATOM 2061 N N . LEU A 1 286 ? -5.338 -0.435 -6.676 1.00 95.38 286 LEU A N 1
ATOM 2062 C CA . LEU A 1 286 ? -5.855 -0.576 -8.037 1.00 95.38 286 LEU A CA 1
ATOM 2063 C C . LEU A 1 286 ? -5.883 0.772 -8.763 1.00 95.38 286 LEU A C 1
ATOM 2065 O O . LEU A 1 286 ? -5.477 0.840 -9.921 1.00 95.38 286 LEU A O 1
ATOM 2069 N N . ALA A 1 287 ? -6.293 1.852 -8.091 1.00 96.12 287 ALA A N 1
ATOM 2070 C CA . ALA A 1 287 ? -6.271 3.200 -8.653 1.00 96.12 287 ALA A CA 1
ATOM 2071 C C . ALA A 1 287 ? -4.843 3.642 -8.998 1.00 96.12 287 ALA A C 1
ATOM 2073 O O . ALA A 1 287 ? -4.611 4.122 -10.101 1.00 96.12 287 ALA A O 1
ATOM 2074 N N . ALA A 1 288 ? -3.868 3.417 -8.110 1.00 96.56 288 ALA A N 1
ATOM 2075 C CA . ALA A 1 288 ? -2.471 3.746 -8.384 1.00 96.56 288 ALA A CA 1
ATOM 2076 C C . ALA A 1 288 ? -1.906 2.933 -9.559 1.00 96.56 288 ALA A C 1
ATOM 2078 O O . ALA A 1 288 ? -1.288 3.492 -10.463 1.00 96.56 288 ALA A O 1
ATOM 2079 N N . GLY A 1 289 ? -2.142 1.619 -9.595 1.00 93.75 289 GLY A N 1
ATOM 2080 C CA . GLY A 1 289 ? -1.645 0.784 -10.688 1.00 93.75 289 GLY A CA 1
ATOM 2081 C C . GLY A 1 289 ? -2.298 1.116 -12.035 1.00 93.75 289 GLY A C 1
ATOM 2082 O O . GLY A 1 289 ? -1.606 1.215 -13.048 1.00 93.75 289 GLY A O 1
ATOM 2083 N N . THR A 1 290 ? -3.614 1.353 -12.057 1.00 94.56 290 THR A N 1
ATOM 2084 C CA . THR A 1 290 ? -4.335 1.741 -13.283 1.00 94.56 290 THR A CA 1
ATOM 2085 C C . THR A 1 290 ? -3.941 3.137 -13.753 1.00 94.56 290 THR A C 1
ATOM 2087 O O . THR A 1 290 ? -3.672 3.315 -14.939 1.00 94.56 290 THR A O 1
ATOM 2090 N N . ALA A 1 291 ? -3.813 4.109 -12.846 1.00 95.56 291 ALA A N 1
ATOM 2091 C CA . ALA A 1 291 ? -3.312 5.441 -13.171 1.00 95.56 291 ALA A CA 1
ATOM 2092 C C . ALA A 1 291 ? -1.875 5.390 -13.708 1.00 95.56 291 ALA A C 1
ATOM 2094 O O . ALA A 1 291 ? -1.583 6.035 -14.710 1.00 95.56 291 ALA A O 1
ATOM 2095 N N . GLY A 1 292 ? -0.992 4.581 -13.111 1.00 93.62 292 GLY A N 1
ATOM 2096 C CA . GLY A 1 292 ? 0.375 4.388 -13.602 1.00 93.62 292 GLY A CA 1
ATOM 2097 C C . GLY A 1 292 ? 0.411 3.837 -15.031 1.00 93.62 292 GLY A C 1
ATOM 2098 O O . GLY A 1 292 ? 1.140 4.356 -15.881 1.00 93.62 292 GLY A O 1
ATOM 2099 N N . LEU A 1 293 ? -0.432 2.843 -15.331 1.00 91.38 293 LEU A N 1
ATOM 2100 C CA . LEU A 1 293 ? -0.584 2.316 -16.689 1.00 91.38 293 LEU A CA 1
ATOM 2101 C C . LEU A 1 293 ? -1.129 3.361 -17.664 1.00 91.38 293 LEU A C 1
ATOM 2103 O O . LEU A 1 293 ? -0.570 3.518 -18.745 1.00 91.38 293 LEU A O 1
ATOM 2107 N N . LEU A 1 294 ? -2.183 4.090 -17.293 1.00 93.75 294 LEU A N 1
ATOM 2108 C CA . LEU A 1 294 ? -2.788 5.117 -18.145 1.00 93.75 294 LEU A CA 1
ATOM 2109 C C . LEU A 1 294 ? -1.817 6.268 -18.424 1.00 93.75 294 LEU A C 1
ATOM 2111 O O . LEU A 1 294 ? -1.684 6.696 -19.568 1.00 93.75 294 LEU A O 1
ATOM 2115 N N . LEU A 1 295 ? -1.090 6.739 -17.412 1.00 93.81 295 LEU A N 1
ATOM 2116 C CA . LEU A 1 295 ? -0.081 7.784 -17.577 1.00 93.81 295 LEU A CA 1
ATOM 2117 C C . LEU A 1 295 ? 1.049 7.331 -18.512 1.00 93.81 295 LEU A C 1
ATOM 2119 O O . LEU A 1 295 ? 1.499 8.105 -19.356 1.00 93.81 295 LEU A O 1
ATOM 2123 N N . THR A 1 296 ? 1.467 6.068 -18.411 1.00 90.88 296 THR A N 1
ATOM 2124 C CA . THR A 1 296 ? 2.514 5.507 -19.277 1.00 90.88 296 THR A CA 1
ATOM 2125 C C . THR A 1 296 ? 2.011 5.294 -20.709 1.00 90.88 296 THR A C 1
ATOM 2127 O O . THR A 1 296 ? 2.657 5.716 -21.664 1.00 90.88 296 THR A O 1
ATOM 2130 N N . ALA A 1 297 ? 0.850 4.658 -20.878 1.00 89.56 297 ALA A N 1
ATOM 2131 C CA . ALA A 1 297 ? 0.340 4.233 -22.180 1.00 89.56 297 ALA A CA 1
ATOM 2132 C C . ALA A 1 297 ? -0.378 5.354 -22.947 1.00 89.56 297 ALA A C 1
ATOM 2134 O O . ALA A 1 297 ? -0.146 5.526 -24.142 1.00 89.56 297 ALA A O 1
ATOM 2135 N N . ALA A 1 298 ? -1.244 6.118 -22.276 1.00 89.44 298 ALA A N 1
ATOM 2136 C CA . ALA A 1 298 ? -2.065 7.151 -22.906 1.00 89.44 298 ALA A CA 1
ATOM 2137 C C . ALA A 1 298 ? -1.383 8.524 -22.870 1.00 89.44 298 ALA A C 1
ATOM 2139 O O . ALA A 1 298 ? -1.285 9.186 -23.901 1.00 89.44 298 ALA A O 1
ATOM 2140 N N . ALA A 1 299 ? -0.865 8.934 -21.707 1.00 86.50 299 ALA A N 1
ATOM 2141 C CA . ALA A 1 299 ? -0.232 10.248 -21.551 1.00 86.50 299 ALA A CA 1
ATOM 2142 C C . ALA A 1 299 ? 1.257 10.269 -21.950 1.00 86.50 299 ALA A C 1
ATOM 2144 O O . ALA A 1 299 ? 1.875 11.331 -21.943 1.00 86.50 299 ALA A O 1
ATOM 2145 N N . ARG A 1 300 ? 1.831 9.110 -22.314 1.00 91.38 300 ARG A N 1
ATOM 2146 C CA . ARG A 1 300 ? 3.234 8.941 -22.742 1.00 91.38 300 ARG A CA 1
ATOM 2147 C C . ARG A 1 300 ? 4.259 9.474 -21.734 1.00 91.38 300 ARG A C 1
ATOM 2149 O O . ARG A 1 300 ? 5.360 9.876 -22.115 1.00 91.38 300 ARG A O 1
ATOM 2156 N N . TYR A 1 301 ? 3.914 9.469 -20.446 1.00 90.44 301 TYR A N 1
ATOM 2157 C CA . TYR A 1 301 ? 4.881 9.741 -19.388 1.00 90.44 301 TYR A CA 1
ATOM 2158 C C . TYR A 1 301 ? 5.932 8.632 -19.367 1.00 90.44 301 TYR A C 1
ATOM 2160 O O . TYR A 1 301 ? 5.645 7.476 -19.687 1.00 90.44 301 TYR A O 1
ATOM 2168 N N . ARG A 1 302 ? 7.152 8.965 -18.930 1.00 92.31 302 ARG A N 1
ATOM 2169 C CA . ARG A 1 302 ? 8.129 7.925 -18.597 1.00 92.31 302 ARG A CA 1
ATOM 2170 C C . ARG A 1 302 ? 7.557 7.036 -17.486 1.00 92.31 302 ARG A C 1
ATOM 2172 O O . ARG A 1 302 ? 6.967 7.579 -16.546 1.00 92.31 302 ARG A O 1
ATOM 2179 N N . PRO A 1 303 ? 7.728 5.706 -17.563 1.00 90.25 303 PRO A N 1
ATOM 2180 C CA . PRO A 1 303 ? 7.072 4.779 -16.646 1.00 90.25 303 PRO A CA 1
ATOM 2181 C C . PRO A 1 303 ? 7.453 5.040 -15.187 1.00 90.25 303 PRO A C 1
ATOM 2183 O O . PRO A 1 303 ? 6.598 5.007 -14.307 1.00 90.25 303 PRO A O 1
ATOM 2186 N N . GLU A 1 304 ? 8.711 5.394 -14.922 1.00 91.25 304 GLU A N 1
ATOM 2187 C CA . GLU A 1 304 ? 9.174 5.734 -13.580 1.00 91.25 304 GLU A CA 1
ATOM 2188 C C . GLU A 1 304 ? 8.530 7.018 -13.023 1.00 91.25 304 GLU A C 1
ATOM 2190 O O . GLU A 1 304 ? 8.206 7.090 -11.838 1.00 91.25 304 GLU A O 1
ATOM 2195 N N . THR A 1 305 ? 8.257 8.010 -13.877 1.00 93.75 305 THR A N 1
ATOM 2196 C CA . THR A 1 305 ? 7.539 9.234 -13.487 1.00 93.75 305 THR A CA 1
ATOM 2197 C C . THR A 1 305 ? 6.053 8.962 -13.271 1.00 93.75 305 THR A C 1
ATOM 2199 O O . THR A 1 305 ? 5.480 9.439 -12.293 1.00 93.75 305 THR A O 1
ATOM 2202 N N . ALA A 1 306 ? 5.430 8.169 -14.147 1.00 94.00 306 ALA A N 1
ATOM 2203 C CA . ALA A 1 306 ? 4.041 7.742 -14.002 1.00 94.00 306 ALA A CA 1
ATOM 2204 C C . ALA A 1 306 ? 3.824 6.981 -12.685 1.00 94.00 306 ALA A C 1
ATOM 2206 O O . ALA A 1 306 ? 2.886 7.274 -11.943 1.00 94.00 306 ALA A O 1
ATOM 2207 N N . GLN A 1 307 ? 4.734 6.059 -12.359 1.00 93.25 307 GLN A N 1
ATOM 2208 C CA . GLN A 1 307 ? 4.712 5.306 -11.110 1.00 93.25 307 GLN A CA 1
ATOM 2209 C C . GLN A 1 307 ? 4.904 6.210 -9.889 1.00 93.25 307 GLN A C 1
ATOM 2211 O O . GLN A 1 307 ? 4.167 6.072 -8.917 1.00 93.25 307 GLN A O 1
ATOM 2216 N N . LEU A 1 308 ? 5.849 7.156 -9.929 1.00 96.12 308 LEU A N 1
ATOM 2217 C CA . LEU A 1 308 ? 6.036 8.129 -8.850 1.00 96.12 308 LEU A CA 1
ATOM 2218 C C . LEU A 1 308 ? 4.754 8.929 -8.581 1.00 96.12 308 LEU A C 1
ATOM 2220 O O . LEU A 1 308 ? 4.326 9.024 -7.432 1.00 96.12 308 LEU A O 1
ATOM 2224 N N . LEU A 1 309 ? 4.127 9.480 -9.624 1.00 96.25 309 LEU A N 1
ATOM 2225 C CA . LEU A 1 309 ? 2.920 10.298 -9.484 1.00 96.25 309 LEU A CA 1
ATOM 2226 C C . LEU A 1 309 ? 1.730 9.476 -8.979 1.00 96.25 309 LEU A C 1
ATOM 2228 O O . LEU A 1 309 ? 1.038 9.896 -8.049 1.00 96.25 309 LEU A O 1
ATOM 2232 N N . ALA A 1 310 ? 1.507 8.293 -9.551 1.00 96.44 310 ALA A N 1
ATOM 2233 C CA . ALA A 1 310 ? 0.379 7.445 -9.187 1.00 96.44 310 ALA A CA 1
ATOM 2234 C C . ALA A 1 310 ? 0.531 6.846 -7.779 1.00 96.44 310 ALA A C 1
ATOM 2236 O O . ALA A 1 310 ? -0.386 6.941 -6.963 1.00 96.44 310 ALA A O 1
ATOM 2237 N N . CYS A 1 311 ? 1.701 6.289 -7.448 1.00 96.69 311 CYS A N 1
ATOM 2238 C CA . CYS A 1 311 ? 1.948 5.741 -6.116 1.00 96.69 311 CYS A CA 1
ATOM 2239 C C . CYS A 1 311 ? 2.035 6.838 -5.055 1.00 96.69 311 CYS A C 1
ATOM 2241 O O . CYS A 1 311 ? 1.497 6.673 -3.965 1.00 96.69 311 CYS A O 1
ATOM 2243 N N . GLY A 1 312 ? 2.692 7.959 -5.367 1.00 96.69 312 GLY A N 1
ATOM 2244 C CA . GLY A 1 312 ? 2.877 9.071 -4.438 1.00 96.69 312 GLY A CA 1
ATOM 2245 C C . GLY A 1 312 ? 1.556 9.738 -4.063 1.00 96.69 312 GLY A C 1
ATOM 2246 O O . GLY A 1 312 ? 1.314 9.984 -2.884 1.00 96.69 312 GLY A O 1
ATOM 2247 N N . SER A 1 313 ? 0.669 9.963 -5.037 1.00 96.75 313 SER A N 1
ATOM 2248 C CA . SER A 1 313 ? -0.670 10.513 -4.778 1.00 96.75 313 SER A CA 1
ATOM 2249 C C . SER A 1 313 ? -1.538 9.560 -3.952 1.00 96.75 313 SER A C 1
ATOM 2251 O O . SER A 1 313 ? -2.127 9.977 -2.955 1.00 96.75 313 SER A O 1
ATOM 2253 N N . ALA A 1 314 ? -1.562 8.268 -4.290 1.00 97.19 314 ALA A N 1
ATOM 2254 C CA . ALA A 1 314 ? -2.287 7.276 -3.501 1.00 97.19 314 ALA A CA 1
ATOM 2255 C C . ALA A 1 314 ? -1.716 7.138 -2.077 1.00 97.19 314 ALA A C 1
ATOM 2257 O O . ALA A 1 314 ? -2.480 7.062 -1.114 1.00 97.19 314 ALA A O 1
ATOM 2258 N N . ALA A 1 315 ? -0.388 7.168 -1.917 1.00 97.06 315 ALA A N 1
ATOM 2259 C CA . ALA A 1 315 ? 0.260 7.135 -0.610 1.00 97.06 315 ALA A CA 1
ATOM 2260 C C . ALA A 1 315 ? -0.094 8.379 0.218 1.00 97.06 315 ALA A C 1
ATOM 2262 O O . ALA A 1 315 ? -0.435 8.243 1.391 1.00 97.06 315 ALA A O 1
ATOM 2263 N N . ALA A 1 316 ? -0.095 9.570 -0.389 1.00 96.88 316 ALA A N 1
ATOM 2264 C CA . ALA A 1 316 ? -0.465 10.819 0.278 1.00 96.88 316 ALA A CA 1
ATOM 2265 C C . ALA A 1 316 ? -1.905 10.806 0.821 1.00 96.88 316 ALA A C 1
ATOM 2267 O O . ALA A 1 316 ? -2.175 11.433 1.842 1.00 96.88 316 ALA A O 1
ATOM 2268 N N . LEU A 1 317 ? -2.814 10.062 0.182 1.00 96.62 317 LEU A N 1
ATOM 2269 C CA . LEU A 1 317 ? -4.194 9.887 0.642 1.00 96.62 317 LEU A CA 1
ATOM 2270 C C . LEU A 1 317 ? -4.334 8.769 1.686 1.00 96.62 317 LEU A C 1
ATOM 2272 O O . LEU A 1 317 ? -5.011 8.943 2.700 1.00 96.62 317 LEU A O 1
ATOM 2276 N N . LEU A 1 318 ? -3.701 7.614 1.460 1.00 96.50 318 LEU A N 1
ATOM 2277 C CA . LEU A 1 318 ? -3.850 6.455 2.345 1.00 96.50 318 LEU A CA 1
ATOM 2278 C C . LEU A 1 318 ? -3.077 6.592 3.654 1.00 96.50 318 LEU A C 1
ATOM 2280 O O . LEU A 1 318 ? -3.519 6.054 4.665 1.00 96.50 318 LEU A O 1
ATOM 2284 N N . LEU A 1 319 ? -1.942 7.290 3.667 1.00 95.75 319 LEU A N 1
ATOM 2285 C CA . LEU A 1 319 ? -1.103 7.434 4.855 1.00 95.75 319 LEU A CA 1
ATOM 2286 C C . LEU A 1 319 ? -1.794 8.183 6.012 1.00 95.75 319 LEU A C 1
ATOM 2288 O O . LEU A 1 319 ? -1.819 7.625 7.111 1.00 95.75 319 LEU A O 1
ATOM 2292 N N . PRO A 1 320 ? -2.420 9.365 5.820 1.00 95.81 320 PRO A N 1
ATOM 2293 C CA . PRO A 1 320 ? -3.179 10.009 6.893 1.00 95.81 320 PRO A CA 1
ATOM 2294 C C . PRO A 1 320 ? -4.378 9.159 7.329 1.00 95.81 320 PRO A C 1
ATOM 2296 O O . PRO A 1 320 ? -4.675 9.080 8.519 1.00 95.81 320 PRO A O 1
ATOM 2299 N N . TYR A 1 321 ? -5.031 8.456 6.398 1.00 95.19 321 TYR A N 1
ATOM 2300 C CA . TYR A 1 321 ? -6.141 7.569 6.739 1.00 95.19 321 TYR A CA 1
ATOM 2301 C C . TYR A 1 321 ? -5.689 6.369 7.588 1.00 95.19 321 TYR A C 1
ATOM 2303 O O . TYR A 1 321 ? -6.290 6.077 8.622 1.00 95.19 321 TYR A O 1
ATOM 2311 N N . ALA A 1 322 ? -4.587 5.716 7.213 1.00 94.31 322 ALA A N 1
ATOM 2312 C CA . ALA A 1 322 ? -3.976 4.640 7.987 1.00 94.31 322 ALA A CA 1
ATOM 2313 C C . ALA A 1 322 ? -3.527 5.122 9.372 1.00 94.31 322 ALA A C 1
ATOM 2315 O O . ALA A 1 322 ? -3.706 4.404 10.354 1.00 94.31 322 ALA A O 1
ATOM 2316 N N . TRP A 1 323 ? -3.011 6.350 9.472 1.00 93.62 323 TRP A N 1
ATOM 2317 C CA . TRP A 1 323 ? -2.644 6.967 10.747 1.00 93.62 323 TRP A CA 1
ATOM 2318 C C . TRP A 1 323 ? -3.850 7.110 11.679 1.00 93.62 323 TRP A C 1
ATOM 2320 O O . TRP A 1 323 ? -3.784 6.719 12.846 1.00 93.62 323 TRP A O 1
ATOM 2330 N N . LEU A 1 324 ? -4.971 7.624 11.162 1.00 91.62 324 LEU A N 1
ATOM 2331 C CA . LEU A 1 324 ? -6.210 7.765 11.929 1.00 91.62 324 LEU A CA 1
ATOM 2332 C C . LEU A 1 324 ? -6.747 6.408 12.396 1.00 91.62 324 LEU A C 1
ATOM 2334 O O . LEU A 1 324 ? -7.172 6.283 13.542 1.00 91.62 324 LEU A O 1
ATOM 2338 N N . VAL A 1 325 ? -6.700 5.390 11.532 1.00 90.81 325 VAL A N 1
ATOM 2339 C CA . VAL A 1 325 ? -7.155 4.031 11.861 1.00 90.81 325 VAL A CA 1
ATOM 2340 C C . VAL A 1 325 ? -6.255 3.378 12.913 1.00 90.81 325 VAL A C 1
ATOM 2342 O O . VAL A 1 325 ? -6.770 2.789 13.858 1.00 90.81 325 VAL A O 1
ATOM 2345 N N . LEU A 1 326 ? -4.930 3.524 12.811 1.00 89.94 326 LEU A N 1
ATOM 2346 C CA . LEU A 1 326 ? -3.978 2.973 13.786 1.00 89.94 326 LEU A CA 1
ATOM 2347 C C . LEU A 1 326 ? -4.117 3.576 15.184 1.00 89.94 326 LEU A C 1
ATOM 2349 O O . LEU A 1 326 ? -3.825 2.897 16.170 1.00 89.94 326 LEU A O 1
ATOM 2353 N N . GLY A 1 327 ? -4.549 4.836 15.262 1.00 87.44 327 GLY A N 1
ATOM 2354 C CA . GLY A 1 327 ? -4.828 5.519 16.520 1.00 87.44 327 GLY A CA 1
ATOM 2355 C C . GLY A 1 327 ? -6.076 5.007 17.240 1.00 87.44 327 GLY A C 1
ATOM 2356 O O . GLY A 1 327 ? -6.281 5.381 18.391 1.00 87.44 327 GLY A O 1
ATOM 2357 N N . ARG A 1 328 ? -6.899 4.157 16.606 1.00 85.06 328 ARG A N 1
ATOM 2358 C CA . ARG A 1 328 ? -8.090 3.573 17.235 1.00 85.06 328 ARG A CA 1
ATOM 2359 C C . ARG A 1 328 ? -7.732 2.273 17.970 1.00 85.06 328 ARG A C 1
ATOM 2361 O O . ARG A 1 328 ? -7.267 1.329 17.332 1.00 85.06 328 ARG A O 1
ATOM 2368 N N . PRO A 1 329 ? -8.021 2.153 19.275 1.00 80.19 329 PRO A N 1
ATOM 2369 C CA . PRO A 1 329 ? -7.822 0.938 20.065 1.00 80.19 329 PRO A CA 1
ATOM 2370 C C . PRO A 1 329 ? -8.467 -0.305 19.450 1.00 80.19 329 PRO A C 1
ATOM 2372 O O . PRO A 1 329 ? -7.861 -1.377 19.425 1.00 80.19 329 PRO A O 1
ATOM 2375 N N . GLY A 1 330 ? -9.668 -0.141 18.883 1.00 74.25 330 GLY A N 1
ATOM 2376 C CA . GLY A 1 330 ? -10.411 -1.218 18.227 1.00 74.25 330 GLY A CA 1
ATOM 2377 C C . GLY A 1 330 ? -9.697 -1.829 17.015 1.00 74.25 330 GLY A C 1
ATOM 2378 O O . GLY A 1 330 ? -10.005 -2.956 16.634 1.00 74.25 330 GLY A O 1
ATOM 2379 N N . ALA A 1 331 ? -8.708 -1.140 16.433 1.00 79.88 331 ALA A N 1
ATOM 2380 C CA . ALA A 1 331 ? -7.940 -1.643 15.296 1.00 79.88 331 ALA A CA 1
ATOM 2381 C C . ALA A 1 331 ? -6.968 -2.778 15.664 1.00 79.88 331 ALA A C 1
ATOM 2383 O O . ALA A 1 331 ? -6.546 -3.518 14.776 1.00 79.88 331 ALA A O 1
ATOM 2384 N N . HIS A 1 332 ? -6.612 -2.927 16.946 1.00 78.38 332 HIS A N 1
ATOM 2385 C CA . HIS A 1 332 ? -5.576 -3.871 17.385 1.00 78.38 332 HIS A CA 1
ATOM 2386 C C . HIS A 1 332 ? -6.127 -5.155 18.012 1.00 78.38 332 HIS A C 1
ATOM 2388 O O . HIS A 1 332 ? -5.378 -6.118 18.109 1.00 78.38 332 HIS A O 1
ATOM 2394 N N . ARG A 1 333 ? -7.416 -5.216 18.374 1.00 63.16 333 ARG A N 1
ATOM 2395 C CA . ARG A 1 333 ? -8.009 -6.319 19.163 1.00 63.16 333 ARG A CA 1
ATOM 2396 C C . ARG A 1 333 ? -8.609 -7.486 18.363 1.00 63.16 333 ARG A C 1
ATOM 2398 O O . ARG A 1 333 ? -9.222 -8.367 18.955 1.00 63.16 333 ARG A O 1
ATOM 2405 N N . ARG A 1 334 ? -8.430 -7.507 17.038 1.00 54.09 334 ARG A N 1
ATOM 2406 C CA . ARG A 1 334 ? -8.833 -8.620 16.152 1.00 54.09 334 ARG A CA 1
ATOM 2407 C C . ARG A 1 334 ? -7.649 -9.503 15.796 1.00 54.09 334 ARG A C 1
ATOM 2409 O O . ARG A 1 334 ? -6.526 -8.956 15.688 1.00 54.09 334 ARG A O 1
#

Radius of gyration: 23.78 Å; chains: 1; bounding box: 84×39×63 Å

Secondary structure (DSSP, 8-state):
-------HHHHHHHHTHHHHHH-SSHHHHHHHHHHTT--HHHHHHTT-SSHHHHHHHHHHHSPP--SS---------HHHHHHHHHHHHHHHHHHHHHHHHHHHHS-HHHHHHHHHHHHHHHHHHHHS-SSS---TTHHHHHHHHHHHHHHHHHHHHHHSHHHHHHHHHHHHHHHHHHHHHHHHHHHHHHHHHTT-SSHHHHHHHHTTHHHHHHHHHHHHHHHHHHHHHHHHHHHS---SS-HHHHHHHTS-HHHHHHHHHHHHHHHHHHHHHHTT-HHHHHHHHHHHHHHHHHHHHTS---HHHHHHHHHHHHHHHHHHHHHHHHT-GGGT--

pLDDT: mean 85.93, std 11.39, range [39.31, 97.31]